Protein 3WGX (pdb70)

Structure (mmCIF, N/CA/C/O backbone):
data_3WGX
#
_entry.id   3WGX
#
_cell.length_a   35.098
_cell.length_b   36.406
_cell.length_c   40.594
_cell.angle_alpha   81.17
_cell.angle_beta   87.47
_cell.angle_gamma   85.40
#
_symmetry.space_group_name_H-M   'P 1'
#
loop_
_entity.id
_entity.type
_entity.pdbx_description
1 polymer 'Thioredoxin domain-containing protein 5'
2 polymer Peroxiredoxin-4
3 non-polymer GLYCEROL
4 water water
#
loop_
_atom_site.group_PDB
_atom_site.id
_atom_site.type_symbol
_atom_site.label_atom_id
_atom_site.label_alt_id
_atom_site.label_comp_id
_atom_site.label_asym_id
_atom_site.label_entity_id
_atom_site.label_seq_id
_atom_site.pdbx_PDB_ins_code
_atom_site.Cartn_x
_atom_site.Cartn_y
_atom_site.Cartn_z
_atom_site.occupancy
_atom_site.B_iso_or_equiv
_atom_site.auth_seq_id
_atom_site.auth_comp_id
_atom_site.auth_asym_id
_atom_site.auth_atom_id
_atom_site.pdbx_PDB_model_num
ATOM 1 N N A SER A 1 2 ? 31.080 20.122 9.477 0.51 17.29 187 SER A N 1
ATOM 2 N N B SER A 1 2 ? 30.344 19.192 9.222 0.49 16.00 187 SER A N 1
ATOM 3 C CA A SER A 1 2 ? 31.822 19.606 8.327 0.51 13.34 187 SER A CA 1
ATOM 4 C CA B SER A 1 2 ? 31.413 19.056 8.242 0.49 12.86 187 SER A CA 1
ATOM 5 C C A SER A 1 2 ? 32.631 18.339 8.664 0.51 10.58 187 SER A C 1
ATOM 6 C C B SER A 1 2 ? 32.389 17.979 8.662 0.49 9.68 187 SER A C 1
ATOM 7 O O A SER A 1 2 ? 32.896 18.051 9.835 0.51 13.74 187 SER A O 1
ATOM 8 O O B SER A 1 2 ? 32.555 17.686 9.846 0.49 13.33 187 SER A O 1
ATOM 13 N N A HIS A 1 3 ? 33.080 17.628 7.616 0.51 6.20 188 HIS A N 1
ATOM 14 N N B HIS A 1 3 ? 33.016 17.370 7.670 0.49 8.74 188 HIS A N 1
ATOM 15 C CA A HIS A 1 3 ? 34.028 16.514 7.736 0.51 6.48 188 HIS A CA 1
ATOM 16 C CA B HIS A 1 3 ? 34.120 16.469 7.884 0.49 8.11 188 HIS A CA 1
ATOM 17 C C A HIS A 1 3 ? 35.346 16.985 7.099 0.51 5.47 188 HIS A C 1
ATOM 18 C C B HIS A 1 3 ? 35.309 17.037 7.145 0.49 6.43 188 HIS A C 1
ATOM 19 O O A HIS A 1 3 ? 35.450 17.063 5.850 0.51 4.90 188 HIS A O 1
ATOM 20 O O B HIS A 1 3 ? 35.299 17.197 5.911 0.49 6.43 188 HIS A O 1
ATOM 33 N N . MET A 1 4 ? 36.328 17.363 7.924 1.00 5.73 189 MET A N 1
ATOM 34 C CA . MET A 1 4 ? 37.578 17.907 7.421 1.00 5.41 189 MET A CA 1
ATOM 35 C C . MET A 1 4 ? 37.323 19.024 6.415 1.00 4.85 189 MET A C 1
ATOM 36 O O . MET A 1 4 ? 37.942 19.111 5.353 1.00 5.68 189 MET A O 1
ATOM 41 N N . GLY A 1 5 ? 36.417 19.916 6.801 1.00 4.95 190 GLY A N 1
ATOM 42 C CA . GLY A 1 5 ? 36.125 21.097 5.988 1.00 5.00 190 GLY A CA 1
ATOM 43 C C . GLY A 1 5 ? 34.994 20.926 4.980 1.00 4.63 190 GLY A C 1
ATOM 44 O O . GLY A 1 5 ? 34.548 21.933 4.428 1.00 6.13 190 GLY A O 1
ATOM 45 N N . LEU A 1 6 ? 34.549 19.711 4.718 1.00 4.55 191 LEU A N 1
ATOM 46 C CA . LEU A 1 6 ? 33.558 19.474 3.659 1.00 4.52 191 LEU A CA 1
ATOM 47 C C . LEU A 1 6 ? 32.190 19.335 4.298 1.00 4.56 191 LEU A C 1
ATOM 48 O O . LEU A 1 6 ? 31.949 18.378 5.052 1.00 5.46 191 LEU A O 1
ATOM 53 N N . TYR A 1 7 ? 31.287 20.244 3.975 1.00 4.73 192 TYR A N 1
ATOM 54 C CA . TYR A 1 7 ? 29.938 20.255 4.508 1.00 5.26 192 TYR A CA 1
ATOM 55 C C . TYR A 1 7 ? 29.020 19.430 3.610 1.00 5.38 192 TYR A C 1
ATOM 56 O O . TYR A 1 7 ? 28.915 19.674 2.420 1.00 5.99 192 TYR A O 1
ATOM 65 N N . GLU A 1 8 ? 28.289 18.494 4.197 1.00 7.90 193 GLU A N 1
ATOM 66 C CA . GLU A 1 8 ? 27.252 17.734 3.505 1.00 8.96 193 GLU A CA 1
ATOM 67 C C . GLU A 1 8 ? 25.954 18.519 3.622 1.00 6.56 193 GLU A C 1
ATOM 68 O O . GLU A 1 8 ? 25.450 18.736 4.748 1.00 8.60 193 GLU A O 1
ATOM 74 N N . LEU A 1 9 ? 25.405 18.933 2.509 1.00 5.93 194 LEU A N 1
ATOM 75 C CA . LEU A 1 9 ? 24.210 19.774 2.505 1.00 6.28 194 LEU A CA 1
ATOM 76 C C . LEU A 1 9 ? 23.020 18.990 1.993 1.00 6.64 194 LEU A C 1
ATOM 77 O O . LEU A 1 9 ? 23.139 18.110 1.133 1.00 7.80 194 LEU A O 1
ATOM 82 N N . SER A 1 10 ? 21.872 19.351 2.516 1.00 7.21 195 SER A N 1
ATOM 83 C CA . SER A 1 10 ? 20.638 18.657 2.267 1.00 7.44 195 SER A CA 1
ATOM 84 C C . SER A 1 10 ? 19.529 19.655 1.993 1.00 7.60 195 SER A C 1
ATOM 85 O O . SER A 1 10 ? 19.687 20.853 2.199 1.00 8.20 195 SER A O 1
ATOM 88 N N . ALA A 1 11 ? 18.390 19.132 1.519 1.00 9.87 196 ALA A N 1
ATOM 89 C CA . ALA A 1 11 ? 17.229 19.978 1.428 1.00 11.24 196 ALA A CA 1
ATOM 90 C C . ALA A 1 11 ? 16.873 20.638 2.772 1.00 11.85 196 ALA A C 1
ATOM 91 O O . ALA A 1 11 ? 16.340 21.712 2.765 1.00 14.76 196 ALA A O 1
ATOM 93 N N . SER A 1 12 ? 17.168 19.967 3.880 1.00 11.76 197 SER A N 1
ATOM 94 C CA . SER A 1 12 ? 16.843 20.472 5.214 1.00 12.85 197 SER A CA 1
ATOM 95 C C . SER A 1 12 ? 17.760 21.553 5.726 1.00 12.29 197 SER A C 1
ATOM 96 O O . SER A 1 12 ? 17.370 22.186 6.664 1.00 14.69 197 SER A O 1
ATOM 99 N N . ASN A 1 13 ? 19.002 21.692 5.260 1.00 9.27 198 ASN A N 1
ATOM 100 C CA . ASN A 1 13 ? 19.910 22.666 5.824 1.00 8.96 198 ASN A CA 1
ATOM 101 C C . ASN A 1 13 ? 20.504 23.642 4.802 1.00 8.23 198 ASN A C 1
ATOM 102 O O . ASN A 1 13 ? 21.267 24.527 5.182 1.00 8.14 198 ASN A O 1
ATOM 107 N N . PHE A 1 14 ? 20.135 23.514 3.522 1.00 8.37 199 PHE A N 1
ATOM 108 C CA . PHE A 1 14 ? 20.853 24.293 2.495 1.00 7.71 199 PHE A CA 1
ATOM 109 C C . PHE A 1 14 ? 20.678 25.819 2.685 1.00 7.39 199 PHE A C 1
ATOM 110 O O . PHE A 1 14 ? 21.625 26.600 2.614 1.00 7.77 199 PHE A O 1
ATOM 118 N N . GLU A 1 15 ? 19.408 26.231 2.851 1.00 9.26 200 GLU A N 1
ATOM 119 C CA . GLU A 1 15 ? 19.069 27.642 2.903 1.00 10.10 200 GLU A CA 1
ATOM 120 C C . GLU A 1 15 ? 19.810 28.316 4.103 1.00 8.04 200 GLU A C 1
ATOM 121 O O . GLU A 1 15 ? 20.431 29.373 3.953 1.00 9.48 200 GLU A O 1
ATOM 127 N N . LEU A 1 16 ? 19.771 27.659 5.248 1.00 7.93 201 LEU A N 1
ATOM 128 C CA . LEU A 1 16 ? 20.463 28.167 6.419 1.00 7.88 201 LEU A CA 1
ATOM 129 C C . LEU A 1 16 ? 21.958 28.296 6.147 1.00 6.95 201 LEU A C 1
ATOM 130 O O . LEU A 1 16 ? 22.612 29.264 6.485 1.00 8.67 201 LEU A O 1
ATOM 135 N N . HIS A 1 17 ? 22.528 27.252 5.510 1.00 7.05 202 HIS A N 1
ATOM 136 C CA . HIS A 1 17 ? 23.956 27.208 5.289 1.00 6.90 202 HIS A CA 1
ATOM 137 C C . HIS A 1 17 ? 24.462 28.324 4.396 1.00 7.40 202 HIS A C 1
ATOM 138 O O . HIS A 1 17 ? 25.466 28.961 4.685 1.00 7.68 202 HIS A O 1
ATOM 145 N N . VAL A 1 18 ? 23.747 28.559 3.263 1.00 7.52 203 VAL A N 1
ATOM 146 C CA . VAL A 1 18 ? 24.263 29.499 2.277 1.00 8.09 203 VAL A CA 1
ATOM 147 C C . VAL A 1 18 ? 23.843 30.961 2.509 1.00 8.47 203 VAL A C 1
ATOM 148 O O . VAL A 1 18 ? 24.298 31.837 1.788 1.00 9.14 203 VAL A O 1
ATOM 152 N N . ALA A 1 19 ? 23.037 31.202 3.534 1.00 9.45 204 ALA A N 1
ATOM 153 C CA . ALA A 1 19 ? 22.446 32.535 3.735 1.00 10.01 204 ALA A CA 1
ATOM 154 C C . ALA A 1 19 ? 23.488 33.648 3.917 1.00 10.46 204 ALA A C 1
ATOM 155 O O . ALA A 1 19 ? 23.254 34.800 3.546 1.00 12.41 204 ALA A O 1
ATOM 157 N N . GLN A 1 20 ? 24.603 33.337 4.572 1.00 12.13 205 GLN A N 1
ATOM 158 C CA . GLN A 1 20 ? 25.634 34.328 4.841 1.00 14.45 205 GLN A CA 1
ATOM 159 C C . GLN A 1 20 ? 26.974 33.781 4.412 1.00 12.18 205 GLN A C 1
ATOM 160 O O . GLN A 1 20 ? 27.237 32.575 4.551 1.00 13.27 205 GLN A O 1
ATOM 162 N N . GLY A 1 21 ? 27.814 34.651 3.861 1.00 12.15 206 GLY A N 1
ATOM 163 C CA . GLY A 1 21 ? 29.165 34.314 3.500 1.00 11.38 206 GLY A CA 1
ATOM 164 C C . GLY A 1 21 ? 29.263 33.743 2.105 1.00 9.51 206 GLY A C 1
ATOM 165 O O . GLY A 1 21 ? 28.316 33.849 1.317 1.00 10.80 206 GLY A O 1
ATOM 166 N N . ASP A 1 22 ? 30.425 33.210 1.792 1.00 8.51 207 ASP A N 1
ATOM 167 C CA . ASP A 1 22 ? 30.727 32.676 0.507 1.00 8.05 207 ASP A CA 1
ATOM 168 C C . ASP A 1 22 ? 30.823 31.161 0.589 1.00 6.82 207 ASP A C 1
ATOM 169 O O . ASP A 1 22 ? 31.306 30.605 1.577 1.00 7.19 207 ASP A O 1
ATOM 174 N N . HIS A 1 23 ? 30.395 30.507 -0.485 1.00 6.77 208 HIS A N 1
ATOM 175 C CA . HIS A 1 23 ? 30.218 29.066 -0.535 1.00 6.05 208 HIS A CA 1
ATOM 176 C C . HIS A 1 23 ? 30.546 28.563 -1.904 1.00 5.94 208 HIS A C 1
ATOM 177 O O . HIS A 1 23 ? 30.143 29.136 -2.908 1.00 6.62 208 HIS A O 1
ATOM 184 N N . PHE A 1 24 ? 31.260 27.428 -1.950 1.00 5.44 209 PHE A N 1
ATOM 185 C CA . PHE A 1 24 ? 31.563 26.757 -3.195 1.00 5.08 209 PHE A CA 1
ATOM 186 C C . PHE A 1 24 ? 31.054 25.332 -3.027 1.00 4.39 209 PHE A C 1
ATOM 187 O O . PHE A 1 24 ? 31.520 24.638 -2.115 1.00 4.77 209 PHE A O 1
ATOM 195 N N . ILE A 1 25 ? 30.061 24.920 -3.829 1.00 4.20 210 ILE A N 1
ATOM 196 C CA . ILE A 1 25 ? 29.289 23.727 -3.587 1.00 3.79 210 ILE A CA 1
ATOM 197 C C . ILE A 1 25 ? 29.281 22.825 -4.803 1.00 3.91 210 ILE A C 1
ATOM 198 O O . ILE A 1 25 ? 28.976 23.264 -5.920 1.00 4.40 210 ILE A O 1
ATOM 203 N N . LYS A 1 26 ? 29.611 21.557 -4.579 1.00 3.76 211 LYS A N 1
ATOM 204 C CA . LYS A 1 26 ? 29.602 20.508 -5.594 1.00 3.88 211 LYS A CA 1
ATOM 205 C C . LYS A 1 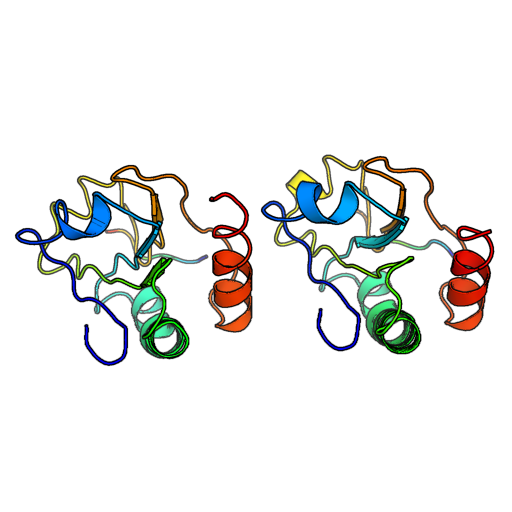26 ? 28.272 19.768 -5.580 1.00 3.73 211 LYS A C 1
ATOM 206 O O . LYS A 1 26 ? 27.975 19.051 -4.607 1.00 4.51 211 LYS A O 1
ATOM 212 N N . PHE A 1 27 ? 27.495 19.909 -6.643 1.00 3.68 212 PHE A N 1
ATOM 213 C CA . PHE A 1 27 ? 26.268 19.182 -6.842 1.00 3.91 212 PHE A CA 1
ATOM 214 C C . PHE A 1 27 ? 26.623 17.954 -7.687 1.00 4.55 212 PHE A C 1
ATOM 215 O O . PHE A 1 27 ? 27.146 18.081 -8.803 1.00 5.27 212 PHE A O 1
ATOM 223 N N . PHE A 1 28 ? 26.398 16.762 -7.129 1.00 5.11 213 PHE A N 1
ATOM 224 C CA . PHE A 1 28 ? 26.969 15.549 -7.695 1.00 5.82 213 PHE A CA 1
ATOM 225 C C . PHE A 1 28 ? 26.000 14.396 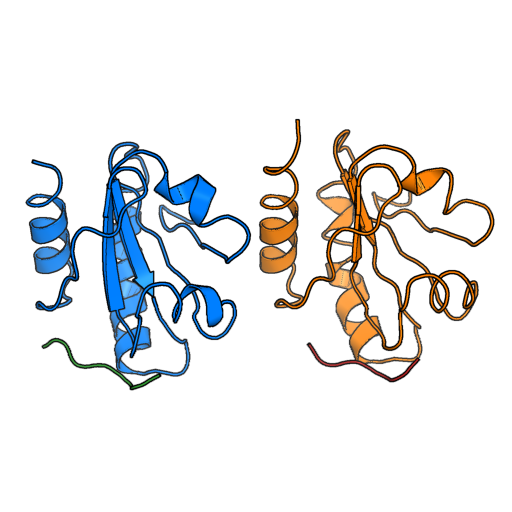-7.629 1.00 4.96 213 PHE A C 1
ATOM 226 O O . PHE A 1 28 ? 24.956 14.459 -6.981 1.00 5.32 213 PHE A O 1
ATOM 234 N N . ALA A 1 29 ? 26.366 13.292 -8.296 1.00 6.22 214 ALA A N 1
ATOM 235 C CA . ALA A 1 29 ? 25.711 12.023 -8.135 1.00 6.79 214 ALA A CA 1
ATOM 236 C C . ALA A 1 29 ? 26.818 10.994 -8.029 1.00 8.39 214 ALA A C 1
ATOM 237 O O . ALA A 1 29 ? 27.757 11.013 -8.812 1.00 9.65 214 ALA A O 1
ATOM 239 N N . PRO A 1 30 ? 26.705 10.028 -7.087 1.00 9.94 215 PRO A N 1
ATOM 240 C CA . PRO A 1 30 ? 27.797 9.042 -6.926 1.00 13.61 215 PRO A CA 1
ATOM 241 C C . PRO A 1 30 ? 28.008 8.134 -8.135 1.00 12.86 215 PRO A C 1
ATOM 242 O O . PRO A 1 30 ? 29.101 7.603 -8.346 1.00 16.74 215 PRO A O 1
ATOM 246 N N . TRP A 1 31 ? 26.973 7.962 -8.949 1.00 10.89 216 TRP A N 1
ATOM 247 C CA . TRP A 1 31 ? 27.043 7.069 -10.089 1.00 11.45 216 TRP A CA 1
ATOM 248 C C . TRP A 1 31 ? 27.745 7.654 -11.299 1.00 10.67 216 TRP A C 1
ATOM 249 O O . TRP A 1 31 ? 28.021 6.952 -12.274 1.00 12.92 216 TRP A O 1
ATOM 260 N N . CYS A 1 32 ? 28.033 8.951 -11.254 1.00 8.95 217 CYS A N 1
ATOM 261 C CA . CYS A 1 32 ? 28.581 9.660 -12.404 1.00 8.93 217 CYS A CA 1
ATOM 262 C C . CYS A 1 32 ? 30.093 9.711 -12.342 1.00 8.66 217 CYS A C 1
ATOM 263 O O . CYS A 1 32 ? 30.655 10.286 -11.423 1.00 8.70 217 CYS A O 1
ATOM 266 N N . GLY A 1 33 ? 30.763 9.142 -13.353 1.00 8.08 218 GLY A N 1
ATOM 267 C CA . GLY A 1 33 ? 32.207 9.101 -13.348 1.00 8.22 218 GLY A CA 1
ATOM 268 C C . GLY A 1 33 ? 32.872 10.466 -13.283 1.00 7.62 218 GLY A C 1
ATOM 269 O O . GLY A 1 33 ? 33.843 10.658 -12.548 1.00 8.97 218 GLY A O 1
ATOM 270 N N . HIS A 1 34 ? 32.337 11.448 -14.029 1.00 7.67 219 HIS A N 1
ATOM 271 C CA . HIS A 1 34 ? 32.900 12.795 -13.974 1.00 7.81 219 HIS A CA 1
ATOM 272 C C . HIS A 1 34 ? 32.867 13.335 -12.540 1.00 8.35 219 HIS A C 1
ATOM 273 O O . HIS A 1 34 ? 33.773 14.029 -12.089 1.00 9.70 219 HIS A O 1
ATOM 280 N N . ALA A 1 35 ? 31.777 13.041 -11.844 1.00 7.80 220 ALA A N 1
ATOM 281 C CA . ALA A 1 35 ? 31.644 13.518 -10.458 1.00 9.05 220 ALA A CA 1
ATOM 282 C C . ALA A 1 35 ? 32.553 12.748 -9.511 1.00 8.99 220 ALA A C 1
ATOM 283 O O . ALA A 1 35 ? 33.255 13.325 -8.688 1.00 10.53 220 ALA A O 1
ATOM 285 N N . LYS A 1 36 ? 32.575 11.428 -9.643 1.00 9.50 221 LYS A N 1
ATOM 286 C CA . LYS A 1 36 ? 33.402 10.606 -8.767 1.00 10.95 221 LYS A CA 1
ATOM 287 C C . LYS A 1 36 ? 34.886 10.952 -8.922 1.00 8.73 221 LYS A C 1
ATOM 288 O O . LYS A 1 36 ? 35.629 10.967 -7.939 1.00 9.65 221 LYS A O 1
ATOM 294 N N . ALA A 1 37 ? 35.312 11.206 -10.163 1.00 7.27 222 ALA A N 1
ATOM 295 C CA . ALA A 1 37 ? 36.721 11.551 -10.377 1.00 7.36 222 ALA A CA 1
ATOM 296 C C . ALA A 1 37 ? 37.143 12.812 -9.662 1.00 6.79 222 ALA A C 1
ATOM 297 O O . ALA A 1 37 ? 38.294 12.962 -9.294 1.00 8.47 222 ALA A O 1
ATOM 299 N N . LEU A 1 38 ? 36.206 13.741 -9.474 1.00 6.20 223 LEU A N 1
ATOM 300 C CA . LEU A 1 38 ? 36.482 14.998 -8.784 1.00 5.71 223 LEU A CA 1
ATOM 301 C C . LEU A 1 38 ? 36.536 14.831 -7.253 1.00 5.57 223 LEU A C 1
ATOM 302 O O . LEU A 1 38 ? 37.101 15.669 -6.578 1.00 6.25 223 LEU A O 1
ATOM 307 N N . ALA A 1 39 ? 35.909 13.782 -6.731 1.00 6.37 224 ALA A N 1
ATOM 308 C CA . ALA A 1 39 ? 35.703 13.725 -5.272 1.00 6.84 224 ALA A CA 1
ATOM 309 C C . ALA A 1 39 ? 36.995 13.879 -4.450 1.00 6.36 224 ALA A C 1
ATOM 310 O O . ALA A 1 39 ? 36.979 14.660 -3.488 1.00 6.56 224 ALA A O 1
ATOM 312 N N . PRO A 1 40 ? 38.092 13.188 -4.774 1.00 6.86 225 PRO A N 1
ATOM 313 C CA . PRO A 1 40 ? 39.286 13.357 -3.946 1.00 7.94 225 PRO A CA 1
ATOM 314 C C . PRO A 1 40 ? 39.845 14.782 -3.969 1.00 7.06 225 PRO A C 1
ATOM 315 O O . PRO A 1 40 ? 40.271 15.307 -2.940 1.00 7.18 225 PRO A O 1
ATOM 319 N N . THR A 1 41 ? 39.806 15.422 -5.142 1.00 6.56 226 THR A N 1
ATOM 320 C CA . THR A 1 41 ? 40.277 16.783 -5.254 1.00 6.70 226 THR A CA 1
ATOM 321 C C . THR A 1 41 ? 39.393 17.736 -4.461 1.00 6.05 226 THR A C 1
ATOM 322 O O . THR A 1 41 ? 39.877 18.649 -3.819 1.00 6.01 226 THR A O 1
ATOM 326 N N . TRP A 1 42 ? 38.074 17.521 -4.538 1.00 5.34 227 TRP A N 1
ATOM 327 C CA . TRP A 1 42 ? 37.153 18.371 -3.786 1.00 4.73 227 TRP A CA 1
ATOM 328 C C . TRP A 1 42 ? 37.397 18.232 -2.275 1.00 4.82 227 TRP A C 1
ATOM 329 O O . TRP A 1 42 ? 37.348 19.203 -1.545 1.00 4.92 227 TRP A O 1
ATOM 340 N N . GLU A 1 43 ? 37.694 17.011 -1.820 1.00 5.26 228 GLU A N 1
ATOM 341 C CA . GLU A 1 43 ? 38.086 16.807 -0.438 1.00 5.51 228 GLU A CA 1
ATOM 342 C C . GLU A 1 43 ? 39.356 17.564 -0.094 1.00 5.29 228 GLU A C 1
ATOM 343 O O . GLU A 1 43 ? 39.446 18.137 1.010 1.00 5.81 228 GLU A O 1
ATOM 349 N N . GLN A 1 44 ? 40.346 17.573 -0.976 1.00 5.64 229 GLN A N 1
ATOM 350 C CA . GLN A 1 44 ? 41.566 18.338 -0.732 1.00 5.94 229 GLN A CA 1
ATOM 351 C C . GLN A 1 44 ? 41.286 19.838 -0.644 1.00 5.91 229 GLN A C 1
ATOM 352 O O . GLN A 1 44 ? 41.900 20.550 0.138 1.00 6.38 229 GLN A O 1
ATOM 358 N N . LEU A 1 45 ? 40.387 20.318 -1.512 1.00 5.61 230 LEU A N 1
ATOM 359 C CA . LEU A 1 45 ? 40.020 21.720 -1.504 1.00 5.42 230 LEU A CA 1
ATOM 360 C C . LEU A 1 45 ? 39.412 22.098 -0.146 1.00 5.07 230 LEU A C 1
ATOM 361 O O . LEU A 1 45 ? 39.799 23.083 0.498 1.00 6.13 230 LEU A O 1
ATOM 366 N N . ALA A 1 46 ? 38.454 21.295 0.294 1.00 5.05 231 ALA A N 1
ATOM 367 C CA . ALA A 1 46 ? 37.822 21.515 1.608 1.00 4.69 231 ALA A CA 1
ATOM 368 C C . ALA A 1 46 ? 38.842 21.426 2.743 1.00 5.09 231 ALA A C 1
ATOM 369 O O . ALA A 1 46 ? 38.784 22.205 3.687 1.00 5.17 231 ALA A O 1
ATOM 371 N N . LEU A 1 47 ? 39.746 20.440 2.666 1.00 4.93 232 LEU A N 1
ATOM 372 C CA . LEU A 1 47 ? 40.750 20.272 3.718 1.00 5.55 232 LEU A CA 1
ATOM 373 C C . LEU A 1 47 ? 41.579 21.511 3.898 1.00 6.12 232 LEU A C 1
ATOM 374 O O . LEU A 1 47 ? 41.824 21.955 5.037 1.00 6.89 232 LEU A O 1
ATOM 379 N N . GLY A 1 48 ? 42.030 22.098 2.777 1.00 6.85 233 GLY A N 1
ATOM 380 C CA . GLY A 1 48 ? 42.860 23.285 2.844 1.00 8.44 233 GLY A CA 1
ATOM 381 C C . GLY A 1 48 ? 42.146 24.515 3.384 1.00 8.81 233 GLY A C 1
ATOM 382 O O . GLY A 1 48 ? 42.788 25.482 3.813 1.00 12.61 233 GLY A O 1
ATOM 383 N N . LEU A 1 49 ? 40.812 24.483 3.340 1.00 7.07 234 LEU A N 1
ATOM 384 C CA . LEU A 1 49 ? 39.996 25.586 3.789 1.00 6.93 234 LEU A CA 1
ATOM 385 C C . LEU A 1 49 ? 39.228 25.257 5.064 1.00 6.72 234 LEU A C 1
ATOM 386 O O . LEU A 1 49 ? 38.332 25.998 5.470 1.00 7.54 234 LEU A O 1
ATOM 391 N N . GLU A 1 50 ? 39.596 24.144 5.749 1.00 6.09 235 GLU A N 1
ATOM 392 C CA . GLU A 1 50 ? 38.727 23.641 6.789 1.00 6.32 235 GLU A CA 1
ATOM 393 C C . GLU A 1 50 ? 38.625 24.499 8.019 1.00 6.37 235 GLU A C 1
ATOM 394 O O . GLU A 1 50 ? 37.724 24.297 8.849 1.00 9.43 235 GLU A O 1
ATOM 400 N N . HIS A 1 51 ? 39.555 25.431 8.187 1.00 6.15 236 HIS A N 1
ATOM 401 C CA . HIS A 1 51 ? 39.563 26.304 9.359 1.00 7.23 236 HIS A CA 1
ATOM 402 C C . HIS A 1 51 ? 39.064 27.703 9.026 1.00 7.77 236 HIS A C 1
ATOM 403 O O . HIS A 1 51 ? 38.986 28.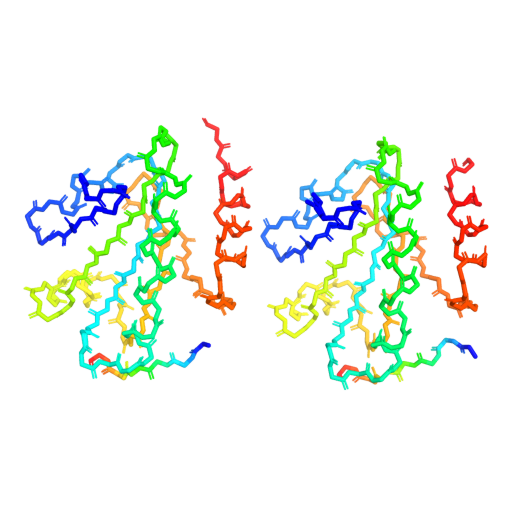552 9.917 1.00 9.66 236 HIS A O 1
ATOM 410 N N . SER A 1 52 ? 38.690 27.938 7.775 1.00 8.31 237 SER A N 1
ATOM 411 C CA . SER A 1 52 ? 38.258 29.257 7.311 1.00 9.25 237 SER A CA 1
ATOM 412 C C . SER A 1 52 ? 36.753 29.462 7.515 1.00 10.04 237 SER A C 1
ATOM 413 O O . SER A 1 52 ? 35.950 28.573 7.263 1.00 12.91 237 SER A O 1
ATOM 416 N N . GLU A 1 53 ? 36.392 30.661 7.969 1.00 9.38 238 GLU A N 1
ATOM 417 C CA A GLU A 1 53 ? 34.991 31.075 8.108 0.59 10.66 238 GLU A CA 1
ATOM 418 C CA B GLU A 1 53 ? 34.965 30.992 8.042 0.41 10.90 238 GLU A CA 1
ATOM 419 C C . GLU A 1 53 ? 34.459 31.738 6.815 1.00 10.99 238 GLU A C 1
ATOM 420 O O . GLU A 1 53 ? 33.257 31.634 6.432 1.00 13.43 238 GLU A O 1
ATOM 431 N N . THR A 1 54 ? 35.341 32.461 6.152 1.00 8.75 239 THR A N 1
ATOM 432 C CA . THR A 1 54 ? 34.864 33.305 5.064 1.00 9.05 239 THR A CA 1
ATOM 433 C C . THR A 1 54 ? 34.480 32.560 3.784 1.00 8.89 239 THR A C 1
ATOM 434 O O . THR A 1 54 ? 33.822 33.136 2.954 1.00 10.29 239 THR A O 1
ATOM 438 N N . VAL A 1 55 ? 34.891 31.318 3.644 1.00 9.20 240 VAL A N 1
ATOM 439 C CA . VAL A 1 55 ? 34.511 30.460 2.505 1.00 9.70 240 VAL A CA 1
ATOM 440 C C . VAL A 1 55 ? 34.247 29.087 3.116 1.00 9.96 240 VAL A C 1
ATOM 441 O O . VAL A 1 55 ? 34.964 28.640 4.003 1.00 10.96 240 VAL A O 1
ATOM 445 N N . LYS A 1 56 ? 33.175 28.441 2.677 1.00 7.63 241 LYS A N 1
ATOM 446 C CA A LYS A 1 56 ? 32.900 27.067 3.055 0.58 7.10 241 LYS A CA 1
ATOM 447 C CA B LYS A 1 56 ? 32.802 27.079 3.067 0.42 6.48 241 LYS A CA 1
ATOM 448 C C . LYS A 1 56 ? 32.632 26.224 1.831 1.00 5.85 241 LYS A C 1
ATOM 449 O O . LYS A 1 56 ? 31.954 26.648 0.894 1.00 5.80 241 LYS A O 1
ATOM 460 N N . ILE A 1 57 ? 33.234 25.044 1.855 1.00 6.19 242 ILE A N 1
ATOM 461 C CA . ILE A 1 57 ? 33.154 24.094 0.777 1.00 5.46 242 ILE A CA 1
ATOM 462 C C . ILE A 1 57 ? 32.104 23.031 1.100 1.00 4.71 242 ILE A C 1
ATOM 463 O O . ILE A 1 57 ? 32.162 22.396 2.171 1.00 5.28 242 ILE A O 1
ATOM 468 N N . GLY A 1 58 ? 31.101 22.888 0.218 1.00 4.60 243 GLY A N 1
ATOM 469 C CA . GLY A 1 58 ? 30.000 22.006 0.442 1.00 4.58 243 GLY A CA 1
ATOM 470 C C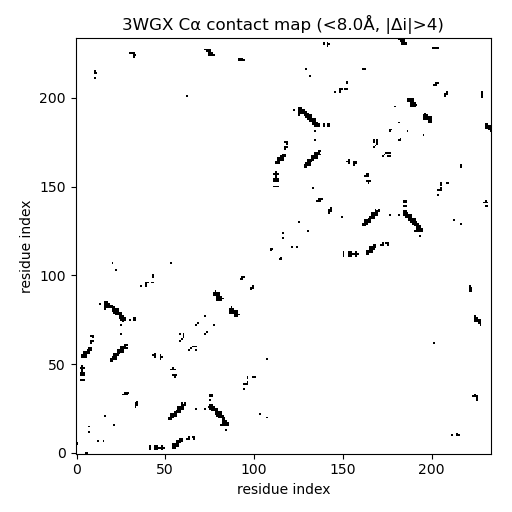 . GLY A 1 58 ? 29.791 21.019 -0.677 1.00 4.02 243 GLY A C 1
ATOM 471 O O . GLY A 1 58 ? 30.408 21.114 -1.751 1.00 3.94 243 GLY A O 1
ATOM 472 N N . LYS A 1 59 ? 28.863 20.103 -0.458 1.00 3.98 244 LYS A N 1
ATOM 473 C CA A LYS A 1 59 ? 28.405 19.205 -1.514 0.50 5.02 244 LYS A CA 1
ATOM 474 C CA B LYS A 1 59 ? 28.443 19.141 -1.488 0.50 4.17 244 LYS A CA 1
ATOM 475 C C . LYS A 1 59 ? 26.967 18.817 -1.262 1.00 4.21 244 LYS A C 1
ATOM 476 O O . LYS A 1 59 ? 26.488 18.787 -0.123 1.00 4.98 244 LYS A O 1
ATOM 487 N N . VAL A 1 60 ? 26.278 18.548 -2.376 1.00 4.25 245 VAL A N 1
ATOM 488 C CA . VAL A 1 60 ? 24.885 18.108 -2.374 1.00 4.38 245 VAL A CA 1
ATOM 489 C C . VAL A 1 60 ? 24.792 16.865 -3.245 1.00 4.45 245 VAL A C 1
ATOM 490 O O . VAL A 1 60 ? 25.106 16.921 -4.462 1.00 4.50 245 VAL A O 1
ATOM 494 N N . ASP A 1 61 ? 24.336 15.753 -2.648 1.00 4.65 246 ASP A N 1
ATOM 495 C CA . ASP A 1 61 ? 24.099 14.512 -3.368 1.00 5.26 246 ASP A CA 1
ATOM 496 C C . ASP A 1 61 ? 22.712 14.623 -4.020 1.00 5.06 246 ASP A C 1
ATOM 497 O O . ASP A 1 61 ? 21.669 14.539 -3.352 1.00 5.40 246 ASP A O 1
ATOM 502 N N . CYS A 1 62 ? 22.741 14.814 -5.333 1.00 4.95 247 CYS A N 1
ATOM 503 C CA . CYS A 1 62 ? 21.505 14.986 -6.119 1.00 5.13 247 CYS A CA 1
ATOM 504 C C . CYS A 1 62 ? 20.714 13.695 -6.301 1.00 5.70 247 CYS A C 1
ATOM 505 O O . CYS A 1 62 ? 19.616 13.754 -6.877 1.00 6.96 247 CYS A O 1
ATOM 508 N N . THR A 1 63 ? 21.219 12.543 -5.819 1.00 5.98 248 THR A N 1
ATOM 509 C CA . THR A 1 63 ? 20.392 11.363 -5.725 1.00 7.21 248 THR A CA 1
ATOM 510 C C . THR A 1 63 ? 19.536 11.346 -4.454 1.00 7.70 248 THR A C 1
ATOM 511 O O . THR A 1 63 ? 18.578 10.599 -4.375 1.00 11.31 248 THR A O 1
ATOM 515 N N . GLN A 1 64 ? 19.912 12.156 -3.461 1.00 7.08 249 GLN A N 1
ATOM 516 C CA . GLN A 1 64 ? 19.188 12.270 -2.216 1.00 7.95 249 GLN A CA 1
ATOM 517 C C . GLN A 1 64 ? 18.335 13.506 -2.120 1.00 7.88 249 GLN A C 1
ATOM 518 O O . GLN A 1 64 ? 17.310 13.507 -1.429 1.00 9.65 249 GLN A O 1
ATOM 524 N N . HIS A 1 65 ? 18.754 14.572 -2.808 1.00 7.14 250 HIS A N 1
ATOM 525 C CA . HIS A 1 65 ? 18.115 15.878 -2.723 1.00 6.86 250 HIS A CA 1
ATOM 526 C C . HIS A 1 65 ? 17.861 16.418 -4.136 1.00 6.65 250 HIS A C 1
ATOM 527 O O . HIS A 1 65 ? 18.201 17.546 -4.424 1.00 7.21 250 HIS A O 1
ATOM 534 N N . TYR A 1 66 ? 17.278 15.597 -5.018 1.00 6.93 251 TYR A N 1
ATOM 535 C CA . TYR A 1 66 ? 17.186 16.003 -6.399 1.00 6.93 251 TYR A CA 1
ATOM 536 C C . TYR A 1 66 ? 16.393 17.301 -6.551 1.00 7.36 251 TYR A C 1
ATOM 537 O O . TYR A 1 66 ? 16.769 18.123 -7.373 1.00 7.66 251 TYR A O 1
ATOM 546 N N . GLU A 1 67 ? 15.313 17.511 -5.801 1.00 7.78 252 GLU A N 1
ATOM 547 C CA . GLU A 1 67 ? 14.543 18.746 -5.975 1.00 8.75 252 GLU A CA 1
ATOM 548 C C . GLU A 1 67 ? 15.357 19.979 -5.627 1.00 8.59 252 GLU A C 1
ATOM 549 O O . GLU A 1 67 ? 15.214 21.023 -6.263 1.00 9.67 252 GLU A O 1
ATOM 555 N N . LEU A 1 68 ? 16.262 19.855 -4.661 1.00 8.21 253 LEU A N 1
ATOM 556 C CA . LEU A 1 68 ? 17.163 20.961 -4.359 1.00 8.57 253 LEU A CA 1
ATOM 557 C C . LEU A 1 68 ? 18.098 21.247 -5.552 1.00 7.85 253 LEU A C 1
ATOM 558 O O . LEU A 1 68 ? 18.389 22.391 -5.873 1.00 8.69 253 LEU A O 1
ATOM 563 N N . CYS A 1 69 ? 18.593 20.175 -6.188 1.00 6.96 254 CYS A N 1
ATOM 564 C CA . CYS A 1 69 ? 19.419 20.327 -7.370 1.00 6.53 254 CYS A CA 1
ATOM 565 C C . CYS A 1 69 ? 18.651 20.975 -8.525 1.00 6.85 254 CYS A C 1
ATOM 566 O O . CYS A 1 69 ? 19.097 21.952 -9.105 1.00 7.04 254 CYS A O 1
ATOM 569 N N . SER A 1 70 ? 17.484 20.412 -8.833 1.00 7.85 255 SER A N 1
ATOM 570 C CA A SER A 1 70 ? 16.722 20.926 -9.957 0.40 8.86 255 SER A CA 1
ATOM 571 C CA B SER A 1 70 ? 16.663 20.918 -9.920 0.60 9.29 255 SER A CA 1
ATOM 572 C C . SER A 1 70 ? 16.281 22.368 -9.671 1.00 9.57 255 SER A C 1
ATOM 573 O O . SER A 1 70 ? 16.252 23.202 -10.601 1.00 11.07 255 SER A O 1
ATOM 578 N N . GLY A 1 71 ? 15.987 22.686 -8.414 1.00 10.12 256 GLY A N 1
ATOM 579 C CA . GLY A 1 71 ? 15.613 24.048 -8.014 1.00 12.98 256 GLY A CA 1
ATOM 580 C C . GLY A 1 71 ? 16.736 25.071 -8.179 1.00 12.54 256 GLY A C 1
ATOM 581 O O . GLY A 1 71 ? 16.477 26.274 -8.266 1.00 17.53 256 GLY A O 1
ATOM 582 N N . ASN A 1 72 ? 17.978 24.594 -8.240 1.00 9.10 257 ASN A N 1
ATOM 583 C CA . ASN A 1 72 ? 19.144 25.404 -8.520 1.00 9.07 257 ASN A CA 1
ATOM 584 C C . ASN A 1 72 ? 19.641 25.229 -9.960 1.00 8.61 257 ASN A C 1
ATOM 585 O O . ASN A 1 72 ? 20.759 25.629 -10.277 1.00 8.99 257 ASN A O 1
ATOM 590 N N . GLN A 1 73 ? 18.761 24.692 -10.807 1.00 8.36 258 GLN A N 1
ATOM 591 C CA A GLN A 1 73 ? 19.011 24.566 -12.234 0.20 9.14 258 GLN A CA 1
ATOM 592 C CA B GLN A 1 73 ? 19.023 24.583 -12.238 0.44 8.62 258 GLN A CA 1
ATOM 593 C CA C GLN A 1 73 ? 18.998 24.549 -12.238 0.36 8.36 258 GLN A CA 1
ATOM 594 C C . GLN A 1 73 ? 20.238 23.705 -12.518 1.00 7.86 258 GLN A C 1
ATOM 595 O O . GLN A 1 73 ? 20.935 23.898 -13.512 1.00 9.03 258 GLN A O 1
ATOM 611 N N . VAL A 1 74 ? 20.476 22.712 -11.653 1.00 6.56 259 VAL A N 1
ATOM 612 C CA . VAL A 1 74 ? 21.533 21.752 -11.908 1.00 6.24 259 VAL A CA 1
ATOM 613 C C . VAL A 1 74 ? 20.989 20.743 -12.910 1.00 6.29 259 VAL A C 1
ATOM 614 O O . VAL A 1 74 ? 19.983 20.073 -12.660 1.00 8.53 259 VAL A O 1
ATOM 618 N N . ARG A 1 75 ? 21.684 20.627 -14.056 1.00 6.45 260 ARG A N 1
ATOM 619 C CA . ARG A 1 75 ? 21.250 19.789 -15.185 1.00 7.18 260 ARG A CA 1
ATOM 620 C C . ARG A 1 75 ? 22.179 18.614 -15.467 1.00 6.66 260 ARG A C 1
ATOM 621 O O . ARG A 1 75 ? 21.892 17.816 -16.329 1.00 7.71 260 ARG A O 1
ATOM 629 N N . GLY A 1 76 ? 23.252 18.508 -14.689 1.00 6.82 261 GLY A N 1
ATOM 630 C CA . GLY A 1 76 ? 24.199 17.429 -14.876 1.00 6.82 261 GLY A CA 1
ATOM 631 C C . GLY A 1 76 ? 25.263 17.528 -13.804 1.00 5.62 261 GLY A C 1
ATOM 632 O O . GLY A 1 76 ? 25.292 18.474 -13.021 1.00 6.22 261 GLY A O 1
ATOM 633 N N . TYR A 1 77 ? 26.115 16.502 -13.750 1.00 5.57 262 TYR A N 1
ATOM 634 C CA . TYR A 1 77 ? 27.023 16.348 -12.613 1.00 5.64 262 TYR A CA 1
ATOM 635 C C . TYR A 1 77 ? 28.458 16.157 -13.096 1.00 5.76 262 TYR A C 1
ATOM 636 O O . TYR A 1 77 ? 28.715 15.452 -14.082 1.00 6.71 262 TYR A O 1
ATOM 645 N N . PRO A 1 78 ? 29.433 16.713 -12.375 1.00 5.54 263 PRO A N 1
ATOM 646 C CA . PRO A 1 78 ? 29.253 17.632 -11.249 1.00 5.22 263 PRO A CA 1
ATOM 647 C C . PRO A 1 78 ? 28.976 19.058 -11.757 1.00 5.26 263 PRO A C 1
ATOM 648 O O . PRO A 1 78 ? 29.515 19.464 -12.781 1.00 6.68 263 PRO A O 1
ATOM 652 N N . THR A 1 79 ? 28.144 19.784 -10.993 1.00 4.90 264 THR A N 1
ATOM 653 C CA . THR A 1 79 ? 27.949 21.205 -11.198 1.00 4.52 264 THR A CA 1
ATOM 654 C C . THR A 1 79 ? 28.497 21.914 -9.970 1.00 3.97 264 THR A C 1
ATOM 655 O O . THR A 1 79 ? 28.145 21.585 -8.842 1.00 4.52 264 THR A O 1
ATOM 659 N N . LEU A 1 80 ? 29.387 22.869 -10.198 1.00 4.62 265 LEU A N 1
ATOM 660 C CA . LEU A 1 80 ? 30.161 23.532 -9.136 1.00 4.71 265 LEU A CA 1
ATOM 661 C C . LEU A 1 80 ? 29.706 24.975 -9.078 1.00 4.55 265 LEU A C 1
ATOM 662 O O . LEU A 1 80 ? 29.951 25.743 -10.012 1.00 5.80 265 LEU A O 1
ATOM 667 N N . LEU A 1 81 ? 28.995 25.331 -8.008 1.00 4.66 266 LEU A N 1
ATOM 668 C CA . LEU A 1 81 ? 28.349 26.642 -7.904 1.00 4.96 266 LEU A CA 1
ATOM 669 C C . LEU A 1 81 ? 28.908 27.457 -6.761 1.00 5.16 266 LEU A C 1
ATOM 670 O O . LEU A 1 81 ? 29.195 26.935 -5.689 1.00 5.29 266 LEU A O 1
ATOM 675 N N . TRP A 1 82 ? 29.015 28.766 -7.007 1.00 5.48 267 TRP A N 1
ATOM 676 C CA . TRP A 1 82 ? 29.355 29.735 -5.988 1.00 5.77 267 TRP A CA 1
ATOM 677 C C . TRP A 1 82 ? 28.092 30.387 -5.497 1.00 5.68 267 TRP A C 1
ATOM 678 O O . TRP A 1 82 ? 27.274 30.866 -6.314 1.00 6.94 267 TRP A O 1
ATOM 689 N N . PHE A 1 83 ? 27.919 30.443 -4.176 1.00 6.14 268 PHE A N 1
ATOM 690 C CA . PHE A 1 83 ? 26.830 31.171 -3.527 1.00 7.34 268 PHE A CA 1
ATOM 691 C C . PHE A 1 83 ? 27.429 32.235 -2.656 1.00 7.62 268 PHE A C 1
ATOM 692 O O . PHE A 1 83 ? 28.451 32.018 -1.985 1.00 8.55 268 PHE A O 1
ATOM 700 N N . ARG A 1 84 ? 26.789 33.403 -2.638 1.00 8.64 269 ARG A N 1
ATOM 701 C CA . ARG A 1 84 ? 27.206 34.487 -1.768 1.00 9.54 269 ARG A CA 1
ATOM 702 C C . ARG A 1 84 ? 25.959 35.052 -1.118 1.00 10.11 269 ARG A C 1
ATOM 703 O O . ARG A 1 84 ? 25.060 35.498 -1.835 1.00 10.34 269 ARG A O 1
ATOM 711 N N . ASP A 1 85 ? 25.889 35.070 0.208 1.00 10.65 270 ASP A N 1
ATOM 712 C CA . ASP A 1 85 ? 24.807 35.698 0.951 1.00 11.75 270 ASP A CA 1
ATOM 713 C C . ASP A 1 85 ? 23.441 35.280 0.411 1.00 12.30 270 ASP A C 1
ATOM 714 O O . ASP A 1 85 ? 22.571 36.110 0.171 1.00 13.80 270 ASP A O 1
ATOM 719 N N . GLY A 1 86 ? 23.282 33.975 0.221 1.00 11.55 271 GLY A N 1
ATOM 720 C CA . GLY A 1 86 ? 21.995 33.414 -0.114 1.00 12.02 271 GLY A CA 1
ATOM 721 C C . GLY A 1 86 ? 21.717 33.243 -1.598 1.00 11.72 271 GLY A C 1
ATOM 722 O O . GLY A 1 86 ? 20.685 32.656 -1.920 1.00 14.43 271 GLY A O 1
ATOM 723 N N . LYS A 1 87 ? 22.591 33.737 -2.474 1.00 10.17 272 LYS A N 1
ATOM 724 C CA . LYS A 1 87 ? 22.305 33.794 -3.892 1.00 10.23 272 LYS A CA 1
ATOM 725 C C . LYS A 1 87 ? 23.364 33.038 -4.682 1.00 9.10 272 LYS A C 1
ATOM 726 O O . LYS A 1 87 ? 24.562 33.170 -4.425 1.00 9.27 272 LYS A O 1
ATOM 729 N N . LYS A 1 88 ? 22.897 32.265 -5.684 1.00 8.93 273 LYS A N 1
ATOM 730 C CA A LYS A 1 88 ? 23.815 31.686 -6.664 0.50 8.73 273 LYS A CA 1
ATOM 731 C CA B LYS A 1 88 ? 23.769 31.666 -6.666 0.50 8.06 273 LYS A CA 1
ATOM 732 C C . LYS A 1 88 ? 24.397 32.817 -7.490 1.00 8.06 273 LYS A C 1
ATOM 733 O O . LYS A 1 88 ? 23.647 33.600 -8.086 1.00 9.81 273 LYS A O 1
ATOM 744 N N . VAL A 1 89 ? 25.720 32.899 -7.536 1.00 7.94 274 VAL A N 1
ATOM 745 C CA . VAL A 1 89 ? 26.427 33.958 -8.249 1.00 8.17 274 VAL A CA 1
ATOM 746 C C . VAL A 1 89 ? 27.379 33.496 -9.320 1.00 7.97 274 VAL A C 1
ATOM 747 O O . VAL A 1 89 ? 27.832 34.339 -10.080 1.00 9.94 274 VAL A O 1
ATOM 751 N N . ASP A 1 90 ? 27.689 32.200 -9.440 1.00 6.83 275 ASP A N 1
ATOM 752 C CA . ASP A 1 90 ? 28.568 31.754 -10.487 1.00 6.86 275 ASP A CA 1
ATOM 753 C C . ASP A 1 90 ? 28.462 30.264 -10.636 1.00 7.06 275 ASP A C 1
ATOM 754 O O . ASP A 1 90 ? 28.130 29.553 -9.660 1.00 7.39 275 ASP A O 1
ATOM 759 N N . GLN A 1 91 ? 28.797 29.792 -11.820 1.00 7.46 276 GLN A N 1
ATOM 760 C CA . GLN A 1 91 ? 29.061 28.395 -12.067 1.00 7.54 276 GLN A CA 1
ATOM 761 C C . GLN A 1 91 ? 30.467 28.243 -12.612 1.00 7.30 276 GLN A C 1
ATOM 762 O O . GLN A 1 91 ? 30.806 28.887 -13.598 1.00 8.93 276 GLN A O 1
ATOM 768 N N . TYR A 1 92 ? 31.264 27.388 -11.992 1.00 7.12 277 TYR A N 1
ATOM 769 C CA A TYR A 1 92 ? 32.639 27.150 -12.380 0.60 8.14 277 TYR A CA 1
ATOM 770 C CA B TYR A 1 92 ? 32.641 27.163 -12.454 0.40 6.88 277 TYR A CA 1
ATOM 771 C C . TYR A 1 92 ? 32.744 26.003 -13.426 1.00 7.13 277 TYR A C 1
ATOM 772 O O . TYR A 1 92 ? 32.496 24.837 -13.074 1.00 7.73 277 TYR A O 1
ATOM 789 N N . LYS A 1 93 ? 33.107 26.345 -14.660 1.00 7.46 278 LYS A N 1
ATOM 790 C CA . LYS A 1 93 ? 33.123 25.411 -15.776 1.00 9.05 278 LYS A CA 1
ATOM 791 C C . LYS A 1 93 ? 34.551 25.066 -16.221 1.00 8.68 278 LYS A C 1
ATOM 792 O O . LYS A 1 93 ? 34.763 24.395 -17.236 1.00 11.15 278 LYS A O 1
ATOM 798 N N . GLY A 1 94 ? 35.546 25.524 -15.471 1.00 8.31 279 GLY A N 1
ATOM 799 C CA . GLY A 1 94 ? 36.924 25.330 -15.842 1.00 8.44 279 GLY A CA 1
ATOM 800 C C . GLY A 1 94 ? 37.514 23.998 -15.393 1.00 8.02 279 GLY A C 1
ATOM 801 O O . GLY A 1 94 ? 36.816 23.073 -14.975 1.00 8.40 279 GLY A O 1
ATOM 802 N N . LYS A 1 95 ? 38.832 23.917 -15.534 1.00 7.96 280 LYS A N 1
ATOM 803 C CA . LYS A 1 95 ? 39.590 22.734 -15.171 1.00 8.00 280 LYS A CA 1
ATOM 804 C C . LYS A 1 95 ? 39.439 22.423 -13.687 1.00 7.57 280 LYS A C 1
ATOM 805 O O . LYS A 1 95 ? 39.424 23.311 -12.842 1.00 8.47 280 LYS A O 1
ATOM 811 N N . ARG A 1 96 ? 39.341 21.138 -13.386 1.00 7.82 281 ARG A N 1
ATOM 812 C CA . ARG A 1 96 ? 38.989 20.659 -12.044 1.00 8.02 281 ARG A CA 1
ATOM 813 C C . ARG A 1 96 ? 40.178 20.136 -11.245 1.00 8.94 281 ARG A C 1
ATOM 814 O O . ARG A 1 96 ? 39.978 19.408 -10.253 1.00 10.20 281 ARG A O 1
ATOM 822 N N . ASP A 1 97 ? 41.400 20.554 -11.560 1.00 9.29 282 ASP A N 1
ATOM 823 C CA A ASP A 1 97 ? 42.538 20.239 -10.703 0.59 9.40 282 ASP A CA 1
ATOM 824 C CA B ASP A 1 97 ? 42.504 20.206 -10.687 0.41 9.60 282 ASP A CA 1
ATOM 825 C C . ASP A 1 97 ? 42.535 21.138 -9.454 1.00 9.04 282 ASP A C 1
ATOM 826 O O . ASP A 1 97 ? 41.925 22.199 -9.413 1.00 8.85 282 ASP A O 1
ATOM 835 N N . LEU A 1 98 ? 43.286 20.719 -8.445 1.00 9.06 283 LEU A N 1
ATOM 836 C CA . LEU A 1 98 ? 43.280 21.463 -7.187 1.00 8.06 283 LEU A CA 1
ATOM 837 C C . LEU A 1 98 ? 43.722 22.900 -7.330 1.00 8.40 283 LEU A C 1
ATOM 838 O O . LEU A 1 98 ? 43.120 23.785 -6.737 1.00 8.57 283 LEU A O 1
ATOM 843 N N . GLU A 1 99 ? 44.797 23.144 -8.072 1.00 8.90 284 GLU A N 1
ATOM 844 C CA . GLU A 1 99 ? 45.307 24.492 -8.204 1.00 9.66 284 GLU A CA 1
ATOM 845 C C . GLU A 1 99 ? 44.289 25.400 -8.891 1.00 9.55 284 GLU A C 1
ATOM 846 O O . GLU A 1 99 ? 44.100 26.529 -8.455 1.00 10.30 284 GLU A O 1
ATOM 852 N N . SER A 1 100 ? 43.676 24.917 -9.979 1.00 9.49 285 SER A N 1
ATOM 853 C CA . SER A 1 100 ? 42.677 25.737 -10.672 1.00 10.40 285 SER A CA 1
ATOM 854 C C . SER A 1 100 ? 41.505 26.086 -9.743 1.00 9.84 285 SER A C 1
ATOM 855 O O . SER A 1 100 ? 41.005 27.207 -9.736 1.00 10.86 285 SER A O 1
ATOM 858 N N . LEU A 1 101 ? 41.073 25.086 -8.957 1.00 8.51 286 LEU A N 1
ATOM 859 C CA . LEU A 1 101 ? 39.985 25.320 -8.043 1.00 8.17 286 LEU A CA 1
ATOM 860 C C . LEU A 1 101 ? 40.389 26.324 -6.958 1.00 8.47 286 LEU A C 1
ATOM 861 O O . LEU A 1 101 ? 39.627 27.197 -6.582 1.00 8.86 286 LEU A O 1
ATOM 866 N N . ARG A 1 102 ? 41.615 26.187 -6.432 1.00 9.29 287 ARG A N 1
ATOM 867 C CA . ARG A 1 102 ? 42.081 27.133 -5.424 1.00 10.59 287 ARG A CA 1
ATOM 868 C C . ARG A 1 102 ? 42.241 28.567 -5.922 1.00 11.73 287 ARG A C 1
ATOM 869 O O . ARG A 1 102 ? 41.919 29.493 -5.228 1.00 12.52 287 ARG A O 1
ATOM 877 N N . GLU A 1 103 ? 42.733 28.697 -7.138 1.00 12.56 288 GLU A N 1
ATOM 878 C CA . GLU A 1 103 ? 42.857 30.018 -7.730 1.00 14.50 288 GLU A CA 1
ATOM 879 C C . GLU A 1 103 ? 41.474 30.655 -7.982 1.00 13.24 288 GLU A C 1
ATOM 880 O O . GLU A 1 103 ? 41.286 31.848 -7.788 1.00 15.08 288 GLU A O 1
ATOM 886 N N . TYR A 1 104 ? 40.502 29.831 -8.369 1.00 12.70 289 TYR A N 1
ATOM 887 C CA . TYR A 1 104 ? 39.143 30.297 -8.522 1.00 11.59 289 TYR A CA 1
ATOM 888 C C . TYR A 1 104 ? 38.572 30.770 -7.187 1.00 10.75 289 TYR A C 1
ATOM 889 O O . TYR A 1 104 ? 37.947 31.833 -7.087 1.00 11.20 289 TYR A O 1
ATOM 898 N N . VAL A 1 105 ? 38.794 29.984 -6.133 1.00 9.68 290 VAL A N 1
ATOM 899 C CA . VAL A 1 105 ? 38.352 30.397 -4.835 1.00 9.46 290 VAL A CA 1
ATOM 900 C C . VAL A 1 105 ? 38.945 31.763 -4.458 1.00 11.84 290 VAL A C 1
ATOM 901 O O . VAL A 1 105 ? 38.237 32.643 -3.989 1.00 11.70 290 VAL A O 1
ATOM 905 N N . GLU A 1 106 ? 40.246 31.922 -4.691 1.00 13.51 291 GLU A N 1
ATOM 906 C CA . GLU A 1 106 ? 40.901 33.192 -4.428 1.00 15.02 291 GLU A CA 1
ATOM 907 C C . GLU A 1 106 ? 40.245 34.332 -5.214 1.00 15.16 291 GLU A C 1
ATOM 908 O O . GLU A 1 106 ? 40.000 35.412 -4.661 1.00 17.73 291 GLU A O 1
ATOM 914 N N . SER A 1 107 ? 39.957 34.088 -6.488 1.00 16.93 292 SER A N 1
ATOM 915 C CA A SER A 1 107 ? 39.338 35.114 -7.320 0.44 16.42 292 SER A CA 1
ATOM 916 C CA B SER A 1 107 ? 39.328 35.102 -7.332 0.56 16.58 292 SER A CA 1
ATOM 917 C C . SER A 1 107 ? 37.986 35.535 -6.765 1.00 16.15 292 SER A C 1
ATOM 918 O O . SER A 1 107 ? 37.652 36.715 -6.756 1.00 17.69 292 SER A O 1
ATOM 923 N N . GLN A 1 108 ? 37.227 34.571 -6.281 1.00 14.62 293 GLN A N 1
ATOM 924 C CA . GLN A 1 108 ? 35.889 34.852 -5.779 1.00 14.43 293 GLN A CA 1
ATOM 925 C C . GLN A 1 108 ? 35.838 35.499 -4.395 1.00 15.08 293 GLN A C 1
ATOM 926 O O . GLN A 1 108 ? 34.860 36.170 -4.073 1.00 17.07 293 GLN A O 1
ATOM 932 N N . LEU A 1 109 ? 36.870 35.270 -3.574 1.00 15.90 294 LEU A N 1
ATOM 933 C CA . LEU A 1 109 ? 36.969 35.878 -2.239 1.00 19.07 294 LEU A CA 1
ATOM 934 C C . LEU A 1 109 ? 37.545 37.291 -2.207 1.00 22.11 294 LEU A C 1
ATOM 935 O O . LEU A 1 109 ? 37.507 37.939 -1.151 1.00 23.61 294 LEU A O 1
ATOM 940 N N . GLN A 1 110 ? 38.057 37.781 -3.336 1.00 23.02 295 GLN A N 1
ATOM 941 C CA . GLN A 1 110 ? 38.645 39.121 -3.378 1.00 24.58 295 GLN A CA 1
ATOM 942 C C . GLN A 1 110 ? 37.572 40.181 -3.138 1.00 25.34 295 GLN A C 1
ATOM 943 O O . GLN A 1 110 ? 36.426 40.010 -3.554 1.00 26.28 295 GLN A O 1
ATOM 946 N N . SER B 1 2 ? 14.068 5.998 29.333 1.00 19.11 187 SER B N 1
ATOM 947 C CA . SER B 1 2 ? 14.623 5.409 28.134 1.00 12.82 187 SER B CA 1
ATOM 948 C C . SER B 1 2 ? 15.596 4.293 28.517 1.00 12.16 187 SER B C 1
ATOM 949 O O . SER B 1 2 ? 16.006 4.187 29.688 1.00 15.00 187 SER B O 1
ATOM 952 N N . HIS B 1 3 ? 15.943 3.465 27.524 1.00 11.20 188 HIS B N 1
ATOM 953 C CA A HIS B 1 3 ? 17.023 2.514 27.680 0.55 11.07 188 HIS B CA 1
ATOM 954 C CA B HIS B 1 3 ? 16.977 2.451 27.633 0.45 11.68 188 HIS B CA 1
ATOM 955 C C . HIS B 1 3 ? 18.153 2.981 26.818 1.00 9.24 188 HIS B C 1
ATOM 956 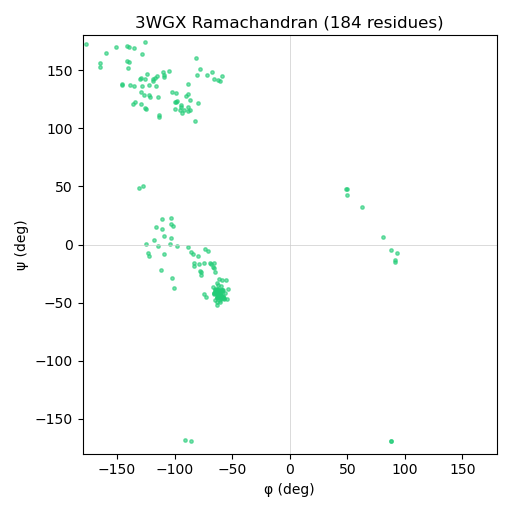O O . HIS B 1 3 ? 18.067 2.992 25.576 1.00 7.91 188 HIS B O 1
ATOM 969 N N . MET B 1 4 ? 19.201 3.455 27.485 1.00 9.01 189 MET B N 1
ATOM 970 C CA . MET B 1 4 ? 20.342 4.008 26.795 1.00 7.54 189 MET B CA 1
ATOM 971 C C . MET B 1 4 ? 19.935 5.041 25.740 1.00 6.63 189 MET B C 1
ATOM 972 O O . MET B 1 4 ? 20.474 5.080 24.630 1.00 6.66 189 MET B O 1
ATOM 977 N N . GLY B 1 5 ? 18.996 5.880 26.119 1.00 6.94 190 GLY B N 1
ATOM 978 C CA . GLY B 1 5 ? 18.516 6.951 25.245 1.00 6.46 190 GLY B CA 1
ATOM 979 C C . GLY B 1 5 ? 17.329 6.609 24.367 1.00 5.87 190 GLY B C 1
ATOM 980 O O . GLY B 1 5 ? 16.717 7.512 23.798 1.00 6.36 190 GLY B O 1
ATOM 981 N N . LEU B 1 6 ? 16.993 5.332 24.199 1.00 5.53 191 LEU B N 1
ATOM 982 C CA . LEU B 1 6 ? 15.923 4.958 23.297 1.00 5.43 191 LEU B CA 1
ATOM 983 C C . LEU B 1 6 ? 14.642 4.813 24.073 1.00 5.57 191 LEU B C 1
ATOM 984 O O . LEU B 1 6 ? 14.522 3.950 24.955 1.00 7.33 191 LEU B O 1
ATOM 989 N N . TYR B 1 7 ? 13.671 5.658 23.775 1.00 5.15 192 TYR B N 1
ATOM 990 C CA . TYR B 1 7 ? 12.370 5.646 24.456 1.00 5.78 192 TYR B CA 1
ATOM 991 C C . TYR B 1 7 ? 11.451 4.673 23.780 1.00 6.28 192 TYR B C 1
ATOM 992 O O . TYR B 1 7 ? 11.170 4.782 22.595 1.00 6.98 192 TYR B O 1
ATOM 1001 N N . GLU B 1 8 ? 10.939 3.734 24.560 1.00 7.92 193 GLU B N 1
ATOM 1002 C CA . GLU B 1 8 ? 9.944 2.817 24.102 1.00 8.59 193 GLU B CA 1
ATOM 1003 C C . GLU B 1 8 ? 8.576 3.455 24.299 1.00 7.79 193 GLU B C 1
ATOM 1004 O O . GLU B 1 8 ? 8.161 3.752 25.436 1.00 9.01 193 GLU B O 1
ATOM 1010 N N . LEU B 1 9 ? 7.875 3.705 23.190 1.00 6.69 194 LEU B N 1
ATOM 1011 C CA . LEU B 1 9 ? 6.618 4.401 23.226 1.00 6.38 194 LEU B CA 1
ATOM 1012 C C . LEU B 1 9 ? 5.477 3.454 23.022 1.00 7.14 194 LEU B C 1
ATOM 1013 O O . LEU B 1 9 ? 5.601 2.438 22.336 1.00 9.97 194 LEU B O 1
ATOM 1018 N N . SER B 1 10 ? 4.352 3.785 23.632 1.00 7.30 195 SER B N 1
ATOM 1019 C CA . SER B 1 10 ? 3.221 2.892 23.679 1.00 7.80 195 SER B CA 1
ATOM 1020 C C . SER B 1 10 ? 1.928 3.671 23.479 1.00 8.06 195 SER B C 1
ATOM 1021 O O . SER B 1 10 ? 1.888 4.903 23.542 1.00 8.22 195 SER B O 1
ATOM 1024 N N . ALA B 1 11 ? 0.839 2.933 23.303 1.00 8.35 196 ALA B N 1
ATOM 1025 C CA . ALA B 1 11 ? -0.463 3.580 23.256 1.00 9.36 196 ALA B CA 1
ATOM 1026 C C . ALA B 1 11 ? -0.696 4.473 24.494 1.00 10.96 196 ALA B C 1
ATOM 1027 O O . ALA B 1 11 ? -1.251 5.550 24.354 1.00 14.17 196 ALA B O 1
ATOM 1029 N N . SER B 1 12 ? -0.243 4.017 25.666 1.00 11.13 197 SER B N 1
ATOM 1030 C CA A SER B 1 12 ? -0.402 4.685 26.980 0.52 11.45 197 SER B CA 1
ATOM 1031 C CA B SER B 1 12 ? -0.569 4.805 26.830 0.48 11.93 197 SER B CA 1
ATOM 1032 C C . SER B 1 12 ? 0.334 6.015 27.061 1.00 11.76 197 SER B C 1
ATOM 1033 O O . SER B 1 12 ? -0.135 6.994 27.664 1.00 14.27 197 SER B O 1
ATOM 1038 N N . ASN B 1 13 ? 1.552 6.000 26.530 1.00 9.83 198 ASN B N 1
ATOM 1039 C CA . ASN B 1 13 ? 2.476 7.077 26.832 1.00 9.90 198 ASN B CA 1
ATOM 1040 C C . ASN B 1 13 ? 2.758 8.020 25.673 1.00 8.62 198 ASN B C 1
ATOM 1041 O O . ASN B 1 13 ? 3.401 9.046 25.872 1.00 9.06 198 ASN B O 1
ATOM 1046 N N . PHE B 1 14 ? 2.280 7.703 24.471 1.00 8.09 199 PHE B N 1
ATOM 1047 C CA . PHE B 1 14 ? 2.766 8.394 23.284 1.00 7.11 199 PHE B CA 1
ATOM 1048 C C . PHE B 1 14 ? 2.404 9.886 23.281 1.00 6.76 199 PHE B C 1
ATOM 1049 O O . PHE B 1 14 ? 3.232 10.732 22.988 1.00 6.40 199 PHE B O 1
ATOM 1057 N N . GLU B 1 15 ? 1.135 10.192 23.564 1.00 8.21 200 GLU B N 1
ATOM 1058 C CA A GLU B 1 15 ? 0.639 11.545 23.430 0.57 8.96 200 GLU B CA 1
ATOM 1059 C CA B GLU B 1 15 ? 0.698 11.569 23.387 0.43 8.60 200 GLU B CA 1
ATOM 1060 C C . GLU B 1 15 ? 1.396 12.467 24.390 1.00 7.63 200 GLU B C 1
ATOM 1061 O O . GLU B 1 15 ? 1.822 13.583 24.056 1.00 8.25 200 GLU B O 1
ATOM 1072 N N . LEU B 1 16 ? 1.546 12.020 25.644 1.00 8.23 201 LEU B N 1
ATOM 1073 C CA . LEU B 1 16 ? 2.305 12.790 26.606 1.00 7.47 201 LEU B CA 1
ATOM 1074 C C . LEU B 1 16 ? 3.768 12.964 26.138 1.00 6.90 201 LEU B C 1
ATOM 1075 O O . LEU B 1 16 ? 4.350 14.043 26.246 1.00 7.54 201 LEU B O 1
ATOM 1080 N N . HIS B 1 17 ? 4.376 11.893 25.639 1.00 6.72 202 HIS B N 1
ATOM 1081 C CA . HIS B 1 17 ? 5.789 11.937 25.249 1.00 6.32 202 HIS B CA 1
ATOM 1082 C C . HIS B 1 17 ? 6.037 12.972 24.167 1.00 5.92 202 HIS B C 1
ATOM 1083 O O . HIS B 1 17 ? 7.004 13.725 24.245 1.00 6.42 202 HIS B O 1
ATOM 1090 N N . VAL B 1 18 ? 5.183 12.987 23.128 1.00 5.66 203 VAL B N 1
ATOM 1091 C CA . VAL B 1 18 ? 5.454 13.868 21.990 1.00 5.42 203 VAL B CA 1
ATOM 1092 C C . VAL B 1 18 ? 4.932 15.274 22.180 1.00 5.52 203 VAL B C 1
ATOM 1093 O O . VAL B 1 18 ? 5.221 16.144 21.361 1.00 5.93 203 VAL B O 1
ATOM 1097 N N . ALA B 1 19 ? 4.176 15.526 23.265 1.00 5.69 204 ALA B N 1
ATOM 1098 C CA . ALA B 1 19 ? 3.485 16.835 23.403 1.00 5.84 204 ALA B CA 1
ATOM 1099 C C . ALA B 1 19 ? 4.404 18.010 23.398 1.00 6.23 204 ALA B C 1
ATOM 1100 O O . ALA B 1 19 ? 4.031 19.059 22.879 1.00 7.79 204 ALA B O 1
ATOM 1102 N N . GLN B 1 20 ? 5.571 17.899 24.036 1.00 6.76 205 GLN B N 1
ATOM 1103 C CA . GLN B 1 20 ? 6.531 18.972 24.052 1.00 7.10 205 GLN B CA 1
ATOM 1104 C C . GLN B 1 20 ? 7.867 18.483 23.507 1.00 7.47 205 GLN B C 1
ATOM 1105 O O . GLN B 1 20 ? 8.272 17.342 23.715 1.00 8.47 205 GLN B O 1
ATOM 1111 N N . GLY B 1 21 ? 8.547 19.394 22.851 1.00 7.91 206 GLY B N 1
ATOM 1112 C CA . GLY B 1 21 ? 9.889 19.150 22.370 1.00 7.35 206 GLY B CA 1
ATOM 1113 C C . GLY B 1 21 ? 9.921 18.532 20.987 1.00 5.57 206 GLY B C 1
ATOM 1114 O O . GLY B 1 21 ? 8.941 18.469 20.276 1.00 6.13 206 GLY B O 1
ATOM 1115 N N . ASP B 1 22 ? 11.116 18.096 20.619 1.00 4.97 207 ASP B N 1
ATOM 1116 C CA . ASP B 1 22 ? 11.386 17.489 19.320 1.00 4.64 207 ASP B CA 1
ATOM 1117 C C . ASP B 1 22 ? 11.652 15.992 19.483 1.00 4.10 207 ASP B C 1
ATOM 1118 O O . ASP B 1 22 ? 12.295 15.558 20.460 1.00 4.37 207 ASP B O 1
ATOM 1123 N N . HIS B 1 23 ? 11.196 15.234 18.508 1.00 3.99 208 HIS B N 1
ATOM 1124 C CA . HIS B 1 23 ? 11.148 13.780 18.598 1.00 3.98 208 HIS B CA 1
ATOM 1125 C C . HIS B 1 23 ? 11.419 13.173 17.237 1.00 3.65 208 HIS B C 1
ATOM 1126 O O . HIS B 1 23 ? 10.836 13.615 16.244 1.00 4.42 208 HIS B O 1
ATOM 1133 N N . PHE B 1 24 ? 12.224 12.129 17.221 1.00 3.44 209 PHE B N 1
ATOM 1134 C CA . PHE B 1 24 ? 12.463 11.359 15.997 1.00 3.57 209 PHE B CA 1
ATOM 1135 C C . PHE B 1 24 ? 12.143 9.913 16.374 1.00 3.19 209 PHE B C 1
ATOM 1136 O O . PHE B 1 24 ? 12.763 9.361 17.286 1.00 3.54 209 PHE B O 1
ATOM 1144 N N . ILE B 1 25 ? 11.122 9.328 15.717 1.00 3.53 210 ILE B N 1
ATOM 1145 C CA . ILE B 1 25 ? 10.525 8.092 16.177 1.00 3.64 210 ILE B CA 1
ATOM 1146 C C . ILE B 1 25 ? 10.455 7.084 15.042 1.00 3.56 210 ILE B C 1
ATOM 1147 O O . ILE B 1 25 ? 9.961 7.363 13.950 1.00 4.02 210 ILE B O 1
ATOM 1152 N N . LYS B 1 26 ? 10.925 5.859 15.359 1.00 3.74 211 LYS B N 1
ATOM 1153 C CA A LYS B 1 26 ? 10.900 4.712 14.464 0.66 3.84 211 LYS B CA 1
ATOM 1154 C CA B LYS B 1 26 ? 10.856 4.762 14.419 0.34 4.11 211 LYS B CA 1
ATOM 1155 C C . LYS B 1 26 ? 9.636 3.900 14.680 1.00 4.00 211 LYS B C 1
ATOM 1156 O O . LYS B 1 26 ? 9.506 3.291 15.757 1.00 4.51 211 LYS B O 1
ATOM 1167 N N . PHE B 1 27 ? 8.752 3.865 13.693 1.00 4.08 212 PHE B N 1
ATOM 1168 C CA . PHE B 1 27 ? 7.566 3.024 13.714 1.00 4.52 212 PHE B CA 1
ATOM 1169 C C . PHE B 1 27 ? 7.919 1.771 12.905 1.00 4.73 212 PHE B C 1
ATOM 1170 O O . PHE B 1 27 ? 8.359 1.864 11.758 1.00 5.55 212 PHE B O 1
ATOM 1178 N N . PHE B 1 28 ? 7.775 0.608 13.530 1.00 5.03 213 PHE B N 1
ATOM 1179 C CA . PHE B 1 28 ? 8.358 -0.612 12.957 1.00 6.11 213 PHE B CA 1
ATOM 1180 C C . PHE B 1 28 ? 7.575 -1.826 13.333 1.00 5.13 213 PHE B C 1
ATOM 1181 O O . PHE B 1 28 ? 6.733 -1.799 14.229 1.00 5.30 213 PHE B O 1
ATOM 1189 N N . ALA B 1 29 ? 7.919 -2.934 12.674 1.00 5.74 214 ALA B N 1
ATOM 1190 C CA . ALA B 1 29 ? 7.507 -4.260 13.146 1.00 5.88 214 ALA B CA 1
ATOM 1191 C C . ALA B 1 29 ? 8.753 -5.121 13.021 1.00 6.98 214 ALA B C 1
ATOM 1192 O O . ALA B 1 29 ? 9.489 -5.033 12.016 1.00 8.18 214 ALA B O 1
ATOM 1194 N N A PRO B 1 30 ? 8.985 -6.006 14.021 0.56 7.96 215 PRO B N 1
ATOM 1195 N N B PRO B 1 30 ? 9.014 -6.003 13.984 0.44 9.16 215 PRO B N 1
ATOM 1196 C CA A PRO B 1 30 ? 10.186 -6.845 14.023 0.56 9.13 215 PRO B CA 1
ATOM 1197 C CA B PRO B 1 30 ? 10.287 -6.726 13.860 0.44 10.18 215 PRO B CA 1
ATOM 1198 C C A PRO B 1 30 ? 10.253 -7.826 12.849 0.56 8.69 215 PRO B C 1
ATOM 1199 C C B PRO B 1 30 ? 10.280 -7.784 12.753 0.44 9.00 215 PRO B C 1
ATOM 1200 O O A PRO B 1 30 ? 11.346 -8.254 12.472 0.56 9.64 215 PRO B O 1
ATOM 1201 O O B PRO B 1 30 ? 11.351 -8.219 12.313 0.44 10.04 215 PRO B O 1
ATOM 1208 N N . TRP B 1 31 ? 9.091 -8.201 12.309 1.00 7.74 216 TRP B N 1
ATOM 1209 C CA . TRP B 1 31 ? 9.022 -9.185 11.255 1.00 7.74 216 TRP B CA 1
ATOM 1210 C C . TRP B 1 31 ? 9.462 -8.650 9.918 1.00 7.34 216 TRP B C 1
ATOM 1211 O O . TRP B 1 31 ? 9.679 -9.437 8.982 1.00 9.09 216 TRP B O 1
ATOM 1222 N N . CYS B 1 32 ? 9.604 -7.323 9.806 1.00 7.47 217 CYS B N 1
ATOM 1223 C CA . CYS B 1 32 ? 9.998 -6.714 8.560 1.00 7.81 217 CYS B CA 1
ATOM 1224 C C . CYS B 1 32 ? 11.508 -6.578 8.516 1.00 7.15 217 CYS B C 1
ATOM 1225 O O . CYS B 1 32 ? 12.089 -5.833 9.289 1.00 7.42 217 CYS B O 1
ATOM 1228 N N . GLY B 1 33 ? 12.156 -7.273 7.591 1.00 7.00 218 GLY B N 1
ATOM 1229 C CA . GLY B 1 33 ? 13.607 -7.256 7.510 1.00 6.96 218 GLY B CA 1
ATOM 1230 C C . GLY B 1 33 ? 14.182 -5.874 7.295 1.00 6.39 218 GLY B C 1
ATOM 1231 O O . GLY B 1 33 ? 15.196 -5.524 7.902 1.00 6.87 218 GLY B O 1
ATOM 1232 N N . HIS B 1 34 ? 13.527 -5.048 6.461 1.00 6.96 219 HIS B N 1
ATOM 1233 C CA . HIS B 1 34 ? 13.980 -3.693 6.276 1.00 7.77 219 HIS B CA 1
ATOM 1234 C C . HIS B 1 34 ? 14.050 -2.942 7.608 1.00 7.93 219 HIS B C 1
ATOM 1235 O O . HIS B 1 34 ? 14.941 -2.108 7.850 1.00 9.20 219 HIS B O 1
ATOM 1242 N N . ALA B 1 35 ? 13.043 -3.150 8.433 1.00 7.02 220 ALA B N 1
ATOM 1243 C CA . ALA B 1 35 ? 13.000 -2.467 9.716 1.00 7.44 220 ALA B CA 1
ATOM 1244 C C . ALA B 1 35 ? 13.990 -3.043 10.719 1.00 6.91 220 ALA B C 1
ATOM 1245 O O . ALA B 1 35 ? 14.693 -2.324 11.419 1.00 7.40 220 ALA B O 1
ATOM 1247 N N . LYS B 1 36 ? 14.071 -4.369 10.768 1.00 6.78 221 LYS B N 1
ATOM 1248 C CA . LYS B 1 36 ? 14.970 -4.996 11.710 1.00 7.58 221 LYS B CA 1
ATOM 1249 C C . LYS B 1 36 ? 16.432 -4.596 11.408 1.00 6.79 221 LYS B C 1
ATOM 1250 O O . LYS B 1 36 ? 17.232 -4.435 12.333 1.00 7.75 221 LYS B O 1
ATOM 1256 N N . ALA B 1 37 ? 16.754 -4.434 10.123 1.00 6.38 222 ALA B N 1
ATOM 1257 C CA . ALA B 1 37 ? 18.116 -4.050 9.745 1.00 6.88 222 ALA B CA 1
ATOM 1258 C C . ALA B 1 37 ? 18.546 -2.721 10.358 1.00 6.42 222 ALA B C 1
ATOM 1259 O O . ALA B 1 37 ? 19.728 -2.470 10.551 1.00 7.83 222 ALA B O 1
ATOM 1261 N N . LEU B 1 38 ? 17.580 -1.828 10.578 1.00 5.91 223 LEU B N 1
ATOM 1262 C CA . LEU B 1 38 ? 17.837 -0.513 11.131 1.00 5.51 223 LEU B CA 1
ATOM 1263 C C . LEU B 1 38 ? 18.025 -0.538 12.651 1.00 5.03 223 LEU B C 1
ATOM 1264 O O . LEU B 1 38 ? 18.490 0.456 13.195 1.00 5.78 223 LEU B O 1
ATOM 1269 N N . ALA B 1 39 ? 17.618 -1.607 13.337 1.00 5.53 224 ALA B N 1
ATOM 1270 C CA . ALA B 1 39 ? 17.560 -1.543 14.781 1.00 5.64 224 ALA B CA 1
ATOM 1271 C C . ALA B 1 39 ? 18.868 -1.177 15.459 1.00 5.69 224 ALA B C 1
ATOM 1272 O O .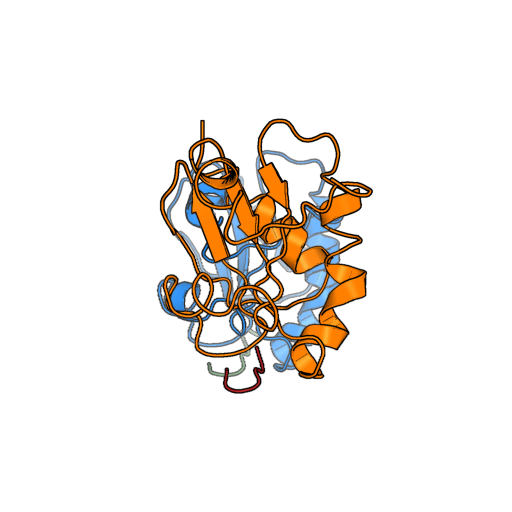 ALA B 1 39 ? 18.875 -0.318 16.334 1.00 5.82 224 ALA B O 1
ATOM 1274 N N . PRO B 1 40 ? 20.009 -1.794 15.098 1.00 6.10 225 PRO B N 1
ATOM 1275 C CA . PRO B 1 40 ? 21.246 -1.411 15.792 1.00 7.03 225 PRO B CA 1
ATOM 1276 C C . PRO B 1 40 ? 21.635 0.034 15.549 1.00 5.89 225 PRO B C 1
ATOM 1277 O O . PRO B 1 40 ? 22.046 0.744 16.483 1.00 6.28 225 PRO B O 1
ATOM 1281 N N . THR B 1 41 ? 21.449 0.514 14.314 1.00 5.67 226 THR B N 1
ATOM 1282 C CA . THR B 1 41 ? 21.759 1.914 13.997 1.00 5.31 226 THR B CA 1
ATOM 1283 C C . THR B 1 41 ? 20.856 2.850 14.820 1.00 4.62 226 THR B C 1
ATOM 1284 O O . THR B 1 41 ? 21.324 3.872 15.323 1.00 5.21 226 THR B O 1
ATOM 1288 N N . TRP B 1 42 ? 19.581 2.502 14.947 1.00 4.71 227 TRP B N 1
ATOM 1289 C CA . TRP B 1 42 ? 18.669 3.342 15.710 1.00 4.31 227 TRP B CA 1
ATOM 1290 C C . TRP B 1 42 ? 19.046 3.393 17.186 1.00 4.77 227 TRP B C 1
ATOM 1291 O O . TRP B 1 42 ? 18.984 4.434 17.838 1.00 4.80 227 TRP B O 1
ATOM 1302 N N . GLU B 1 43 ? 19.494 2.238 17.721 1.00 5.07 228 GLU B N 1
ATOM 1303 C CA A GLU B 1 43 ? 20.001 2.213 19.110 0.65 5.27 228 GLU B CA 1
ATOM 1304 C CA B GLU B 1 43 ? 20.001 2.224 19.101 0.35 5.41 228 GLU B CA 1
ATOM 1305 C C . GLU B 1 43 ? 21.216 3.133 19.229 1.00 5.10 228 GLU B C 1
ATOM 1306 O O . GLU B 1 43 ? 21.354 3.841 20.228 1.00 5.85 228 GLU B O 1
ATOM 1317 N N . GLN B 1 44 ? 22.125 3.104 18.245 1.00 5.62 229 GLN B N 1
ATOM 1318 C CA A GLN B 1 44 ? 23.293 3.968 18.319 0.51 5.29 229 GLN B CA 1
ATOM 1319 C CA B GLN B 1 44 ? 23.300 3.965 18.255 0.49 6.48 229 GLN B CA 1
ATOM 1320 C C . GLN B 1 44 ? 22.910 5.441 18.212 1.00 5.09 229 GLN B C 1
ATOM 1321 O O . GLN B 1 44 ? 23.548 6.294 18.841 1.00 5.96 229 GLN B O 1
ATOM 1332 N N . LEU B 1 45 ? 21.908 5.761 17.390 1.00 4.86 230 LEU B N 1
ATOM 1333 C CA . LEU B 1 45 ? 21.443 7.148 17.279 1.00 4.94 230 LEU B CA 1
ATOM 1334 C C . LEU B 1 45 ? 20.940 7.617 18.642 1.00 4.31 230 LEU B C 1
ATOM 1335 O O . LEU B 1 45 ? 21.292 8.712 19.110 1.00 5.17 230 LEU B O 1
ATOM 1340 N N . ALA B 1 46 ? 20.112 6.799 19.287 1.00 4.51 231 ALA B N 1
ATOM 1341 C CA . ALA B 1 46 ? 19.601 7.124 20.606 1.00 4.66 231 ALA B CA 1
ATOM 1342 C C . ALA B 1 46 ? 20.730 7.268 21.635 1.00 5.00 231 ALA B C 1
ATOM 1343 O O . ALA B 1 46 ? 20.708 8.157 22.465 1.00 5.37 231 ALA B O 1
ATOM 1345 N N . LEU B 1 47 ? 21.708 6.363 21.575 1.00 5.27 232 LEU B N 1
ATOM 1346 C CA . LEU B 1 47 ? 22.815 6.409 22.523 1.00 5.67 232 LEU B CA 1
ATOM 1347 C C . LEU B 1 47 ? 23.558 7.714 22.426 1.00 6.08 232 LEU B C 1
ATOM 1348 O O . LEU B 1 47 ? 23.882 8.349 23.437 1.00 6.87 232 LEU B O 1
ATOM 1353 N N . GLY B 1 48 ? 23.829 8.173 21.203 1.00 5.96 233 GLY B N 1
ATOM 1354 C CA . GLY B 1 48 ? 24.556 9.403 21.031 1.00 6.69 233 GLY B CA 1
ATOM 1355 C C . GLY B 1 48 ? 23.812 10.663 21.453 1.00 7.14 233 GLY B C 1
ATOM 1356 O O . GLY B 1 48 ? 24.428 11.721 21.613 1.00 9.54 233 GLY B O 1
ATOM 1357 N N . LEU B 1 49 ? 22.491 10.538 21.604 1.00 5.86 234 LEU B N 1
ATOM 1358 C CA . LEU B 1 49 ? 21.609 11.656 21.995 1.00 5.60 234 LEU B CA 1
ATOM 1359 C C . LEU B 1 49 ? 20.954 11.404 23.353 1.00 5.71 234 LEU B C 1
ATOM 1360 O O . LEU B 1 49 ? 20.031 12.118 23.730 1.00 5.76 234 LEU B O 1
ATOM 1365 N N . GLU B 1 50 ? 21.472 10.438 24.122 1.00 5.72 235 GLU B N 1
ATOM 1366 C CA A GLU B 1 50 ? 20.714 9.970 25.267 0.56 5.84 235 GLU B CA 1
ATOM 1367 C CA B GLU B 1 50 ? 20.805 9.945 25.323 0.44 6.66 235 GLU B CA 1
ATOM 1368 C C . GLU B 1 50 ? 20.562 11.033 26.356 1.00 6.84 235 GLU B C 1
ATOM 1369 O O . GLU B 1 50 ? 19.618 10.958 27.129 1.00 11.48 235 GLU B O 1
ATOM 1380 N N . HIS B 1 51 ? 21.456 12.024 26.408 1.00 6.81 236 HIS B N 1
ATOM 1381 C CA . HIS B 1 51 ? 21.404 13.056 27.421 1.00 8.44 236 HIS B CA 1
ATOM 1382 C C . HIS B 1 51 ? 20.856 14.378 26.908 1.00 7.47 236 HIS B C 1
ATOM 1383 O O . HIS B 1 51 ? 20.881 15.375 27.611 1.00 8.49 236 HIS B O 1
ATOM 1390 N N . SER B 1 52 ? 20.388 14.410 25.658 1.00 6.45 237 SER B N 1
ATOM 1391 C CA . SER B 1 52 ? 19.857 15.654 25.089 1.00 6.05 237 SER B CA 1
ATOM 1392 C C . SER B 1 52 ? 18.647 16.156 25.837 1.00 6.52 237 SER B C 1
ATOM 1393 O O . SER B 1 52 ? 17.782 15.366 26.214 1.00 9.02 237 SER B O 1
ATOM 1396 N N . GLU B 1 53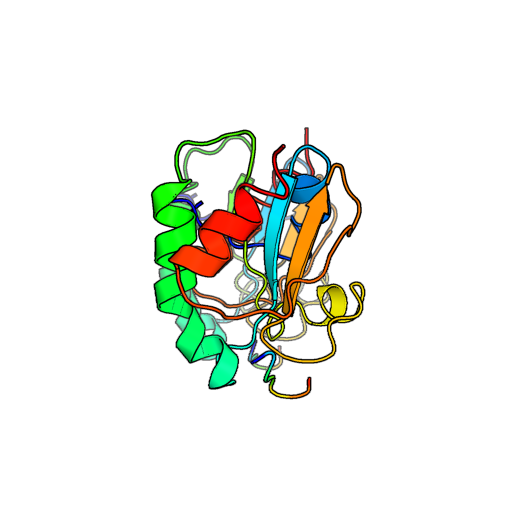 ? 18.582 17.475 25.975 1.00 5.82 238 GLU B N 1
ATOM 1397 C CA . GLU B 1 53 ? 17.383 18.130 26.463 1.00 6.44 238 GLU B CA 1
ATOM 1398 C C . GLU B 1 53 ? 16.529 18.686 25.333 1.00 6.64 238 GLU B C 1
ATOM 1399 O O . GLU B 1 53 ? 15.461 19.259 25.599 1.00 9.81 238 GLU B O 1
ATOM 1405 N N . THR B 1 54 ? 16.972 18.534 24.085 1.00 5.81 239 THR B N 1
ATOM 1406 C CA . THR B 1 54 ? 16.300 19.114 22.945 1.00 6.34 239 THR B CA 1
ATOM 1407 C C . THR B 1 54 ? 15.660 18.090 22.007 1.00 5.96 239 THR B C 1
ATOM 1408 O O . THR B 1 54 ? 14.773 18.467 21.249 1.00 8.09 239 THR B O 1
ATOM 1412 N N . VAL B 1 55 ? 16.099 16.840 22.006 1.00 4.73 240 VAL B N 1
ATOM 1413 C CA . VAL B 1 55 ? 15.494 15.846 21.170 1.00 4.31 240 VAL B CA 1
ATOM 1414 C C . VAL B 1 55 ? 15.407 14.543 21.959 1.00 4.19 240 VAL B C 1
ATOM 1415 O O . VAL B 1 55 ? 16.234 14.287 22.842 1.00 4.96 240 VAL B O 1
ATOM 1419 N N . LYS B 1 56 ? 14.429 13.723 21.632 1.00 3.99 241 LYS B N 1
ATOM 1420 C CA . LYS B 1 56 ? 14.304 12.345 22.124 1.00 3.96 241 LYS B CA 1
ATOM 1421 C C . LYS B 1 56 ? 14.117 11.424 20.941 1.00 3.62 241 LYS B C 1
ATOM 1422 O O . LYS B 1 56 ? 13.335 11.717 20.030 1.00 4.17 241 LYS B O 1
ATOM 1428 N N . ILE B 1 57 ? 14.829 10.303 20.992 1.00 4.33 242 ILE B N 1
ATOM 1429 C CA . ILE B 1 57 ? 14.756 9.262 20.006 1.00 3.96 242 ILE B CA 1
ATOM 1430 C C . ILE B 1 57 ? 13.866 8.159 20.544 1.00 4.00 242 ILE B C 1
ATOM 1431 O O . ILE B 1 57 ? 14.115 7.632 21.631 1.00 4.72 242 ILE B O 1
ATOM 1436 N N . GLY B 1 58 ? 12.788 7.828 19.800 1.00 3.98 243 GLY B N 1
ATOM 1437 C CA . GLY B 1 58 ? 11.816 6.894 20.237 1.00 4.29 243 GLY B CA 1
ATOM 1438 C C . GLY B 1 58 ? 11.564 5.767 19.258 1.00 3.86 243 GLY B C 1
ATOM 1439 O O . GLY B 1 58 ? 12.034 5.807 18.112 1.00 4.00 243 GLY B O 1
ATOM 1440 N N A LYS B 1 59 ? 10.829 4.762 19.714 0.53 4.36 244 LYS B N 1
ATOM 1441 N N B LYS B 1 59 ? 10.768 4.797 19.672 0.47 4.97 244 LYS B N 1
ATOM 1442 C CA A LYS B 1 59 ? 10.364 3.673 18.862 0.53 4.50 244 LYS B CA 1
ATOM 1443 C CA B LYS B 1 59 ? 10.307 3.765 18.765 0.47 5.49 244 LYS B CA 1
ATOM 1444 C C A LYS B 1 59 ? 8.924 3.331 19.230 0.53 4.61 244 LYS B C 1
ATOM 1445 C C B LYS B 1 59 ? 8.966 3.256 19.211 0.47 5.21 244 LYS B C 1
ATOM 1446 O O A LYS B 1 59 ? 8.521 3.476 20.401 0.53 5.06 244 LYS B O 1
ATOM 1447 O O B LYS B 1 59 ? 8.670 3.203 20.409 0.47 5.43 244 LYS B O 1
ATOM 1458 N N . VAL B 1 60 ? 8.174 2.878 18.221 1.00 4.89 245 VAL B N 1
ATOM 1459 C CA . VAL B 1 60 ? 6.853 2.309 18.417 1.00 5.06 245 VAL B CA 1
ATOM 1460 C C . VAL B 1 60 ? 6.801 0.962 17.710 1.00 4.89 245 VAL B C 1
ATOM 1461 O O . VAL B 1 60 ? 6.939 0.913 16.477 1.00 5.10 245 VAL B O 1
ATOM 1465 N N . ASP B 1 61 ? 6.568 -0.106 18.475 1.00 5.61 246 ASP B N 1
ATOM 1466 C CA A ASP B 1 61 ? 6.395 -1.452 17.935 0.68 5.87 246 ASP B CA 1
ATOM 1467 C CA B ASP B 1 61 ? 6.388 -1.438 17.900 0.32 6.00 246 ASP B CA 1
ATOM 1468 C C . ASP B 1 61 ? 4.927 -1.562 17.491 1.00 5.84 246 ASP B C 1
ATOM 1469 O O . ASP B 1 61 ? 4.001 -1.693 18.344 1.00 6.21 246 ASP B O 1
ATOM 1478 N N . CYS B 1 62 ? 4.737 -1.498 16.187 1.00 5.58 247 CYS B N 1
ATOM 1479 C CA . CYS B 1 62 ? 3.415 -1.552 15.587 1.00 5.67 247 CYS B CA 1
ATOM 1480 C C . CYS B 1 62 ? 2.739 -2.900 15.655 1.00 6.59 247 CYS B C 1
ATOM 1481 O O . CYS B 1 62 ? 1.574 -3.019 15.284 1.00 7.44 247 CYS B O 1
ATOM 1484 N N . THR B 1 63 ? 3.450 -3.936 16.150 1.00 6.56 248 THR B N 1
ATOM 1485 C CA . THR B 1 63 ? 2.801 -5.187 16.484 1.00 7.15 248 THR B CA 1
ATOM 1486 C C . THR B 1 63 ? 2.157 -5.161 17.874 1.00 7.51 248 THR B C 1
ATOM 1487 O O . THR B 1 63 ? 1.377 -6.063 18.199 1.00 9.10 248 THR B O 1
ATOM 1491 N N . GLN B 1 64 ? 2.518 -4.193 18.708 1.00 7.33 249 GLN B N 1
ATOM 1492 C CA . GLN B 1 64 ? 1.884 -3.968 20.007 1.00 7.72 249 GLN B CA 1
ATOM 1493 C C . GLN B 1 64 ? 0.873 -2.855 20.013 1.00 7.99 249 GLN B C 1
ATOM 1494 O O . GLN B 1 64 ? -0.129 -2.922 20.740 1.00 8.87 249 GLN B O 1
ATOM 1500 N N . HIS B 1 65 ? 1.176 -1.804 19.259 1.00 7.09 250 HIS B N 1
ATOM 1501 C CA . HIS B 1 65 ? 0.439 -0.540 19.292 1.00 7.66 250 HIS B CA 1
ATOM 1502 C C . HIS B 1 65 ? 0.016 -0.135 17.877 1.00 7.52 250 HIS B C 1
ATOM 1503 O O . HIS B 1 65 ? 0.248 0.965 17.430 1.00 7.66 250 HIS B O 1
ATOM 1510 N N . TYR B 1 66 ? -0.596 -1.067 17.152 1.00 8.67 251 TYR B N 1
ATOM 1511 C CA . TYR B 1 66 ? -0.899 -0.814 15.742 1.00 9.03 251 TYR B CA 1
ATOM 1512 C C . TYR B 1 66 ? -1.759 0.445 15.537 1.00 9.90 251 TYR B C 1
ATOM 1513 O O . TYR B 1 66 ? -1.572 1.166 14.570 1.00 9.51 251 TYR B O 1
ATOM 1522 N N A GLU B 1 67 ? -2.593 0.856 16.500 0.45 12.45 252 GLU B N 1
ATOM 1523 N N B GLU B 1 67 ? -2.784 0.556 16.378 0.55 11.20 252 GLU B N 1
ATOM 1524 C CA A GLU B 1 67 ? -3.353 2.128 16.334 0.45 15.05 252 GLU B CA 1
ATOM 1525 C CA B GLU B 1 67 ? -3.751 1.628 16.222 0.55 13.43 252 GLU B CA 1
ATOM 1526 C C A GLU B 1 67 ? -2.544 3.469 16.322 0.45 13.91 252 GLU B C 1
ATOM 1527 C C B GLU B 1 67 ? -3.011 2.941 16.308 0.55 12.71 252 GLU B C 1
ATOM 1528 O O A GLU B 1 67 ? -2.974 4.451 15.706 0.45 12.26 252 GLU B O 1
ATOM 1529 O O B GLU B 1 67 ? -3.304 3.896 15.560 0.55 11.98 252 GLU B O 1
ATOM 1540 N N A LEU B 1 68 ? -1.370 3.499 16.965 0.45 11.89 253 LEU B N 1
ATOM 1541 N N B LEU B 1 68 ? -2.016 2.981 17.200 0.55 13.62 253 LEU B N 1
ATOM 1542 C CA A LEU B 1 68 ? -0.462 4.656 16.875 0.45 13.10 253 LEU B CA 1
ATOM 1543 C CA B LEU B 1 68 ? -1.180 4.151 17.304 0.55 12.86 253 LEU B CA 1
ATOM 1544 C C A LEU B 1 68 ? 0.138 4.735 15.481 0.45 10.96 253 LEU B C 1
ATOM 1545 C C B LEU B 1 68 ? -0.423 4.395 15.992 0.55 11.16 253 LEU B C 1
ATOM 1546 O O A LEU B 1 68 ? 0.509 5.816 14.994 0.45 11.91 253 LEU B O 1
ATOM 1547 O O B LEU B 1 68 ? -0.265 5.528 15.563 0.55 13.79 253 LEU B O 1
ATOM 1556 N N A CYS B 1 69 ? 0.259 3.568 14.853 0.45 8.97 254 CYS B N 1
ATOM 1557 N N B CYS B 1 69 ? 0.019 3.320 15.333 0.55 10.17 254 CYS B N 1
ATOM 1558 C CA A CYS B 1 69 ? 0.853 3.482 13.543 0.45 8.68 254 CYS B CA 1
ATOM 1559 C CA B CYS B 1 69 ? 0.661 3.459 14.017 0.55 9.66 254 CYS B CA 1
ATOM 1560 C C A CYS B 1 69 ? -0.174 3.894 12.525 0.45 8.77 254 CYS B C 1
ATOM 1561 C C B CYS B 1 69 ? -0.236 3.951 12.831 0.55 9.35 254 CYS B C 1
ATOM 1562 O O A CYS B 1 69 ? 0.054 4.828 11.742 0.45 8.67 254 CYS B O 1
ATOM 1563 O O B CYS B 1 69 ? 0.080 4.955 12.168 0.55 9.72 254 CYS B O 1
ATOM 1568 N N . SER B 1 70 ? -1.319 3.239 12.555 1.00 8.70 255 SER B N 1
ATOM 1569 C CA . SER B 1 70 ? -2.288 3.666 11.545 1.00 9.07 255 SER B CA 1
ATOM 1570 C C . SER B 1 70 ? -2.799 5.093 11.811 1.00 8.94 255 SER B C 1
ATOM 1571 O O . SER B 1 70 ? -3.039 5.843 10.875 1.00 9.89 255 SER B O 1
ATOM 1574 N N . GLY B 1 71 ? -2.937 5.442 13.074 1.00 9.16 256 GLY B N 1
ATOM 1575 C CA . GLY B 1 71 ? -3.355 6.804 13.450 1.00 11.02 256 GLY B CA 1
ATOM 1576 C C . GLY B 1 71 ? -2.365 7.903 13.102 1.00 11.70 256 GLY B C 1
ATOM 1577 O O . GLY B 1 71 ? -2.723 9.064 13.113 1.00 13.76 256 GLY B O 1
ATOM 1578 N N . ASN B 1 72 ? -1.117 7.532 12.813 1.00 10.08 257 ASN B N 1
ATOM 1579 C CA . ASN B 1 72 ? -0.093 8.438 12.340 1.00 9.67 257 ASN B CA 1
ATOM 1580 C C . ASN B 1 72 ? 0.300 8.198 10.897 1.00 9.11 257 ASN B C 1
ATOM 1581 O O . ASN B 1 72 ? 1.378 8.602 10.451 1.00 10.59 257 ASN B O 1
ATOM 1586 N N . GLN B 1 73 ? -0.624 7.541 10.158 1.00 9.41 258 GLN B N 1
ATOM 1587 C CA . GLN B 1 73 ? -0.501 7.374 8.722 1.00 9.75 258 GLN B CA 1
ATOM 1588 C C . GLN B 1 73 ? 0.727 6.565 8.390 1.00 9.77 258 GLN B C 1
ATOM 1589 O O . GLN B 1 73 ? 1.310 6.739 7.318 1.00 12.16 258 GLN B O 1
ATOM 1595 N N . VAL B 1 74 ? 1.096 5.613 9.271 1.00 8.67 259 VAL B N 1
ATOM 1596 C CA . VAL B 1 74 ? 2.188 4.723 8.978 1.00 8.65 259 VAL B CA 1
ATOM 1597 C C . VAL B 1 74 ? 1.617 3.528 8.232 1.00 8.09 259 VAL B C 1
ATOM 1598 O O . VAL B 1 74 ? 0.829 2.742 8.775 1.00 10.01 259 VAL B O 1
ATOM 1602 N N . ARG B 1 75 ? 2.040 3.398 6.973 1.00 8.10 260 ARG B N 1
ATOM 1603 C CA . ARG B 1 75 ? 1.525 2.343 6.090 1.00 9.41 260 ARG B CA 1
ATOM 1604 C C . ARG B 1 75 ? 2.599 1.365 5.633 1.00 7.82 260 ARG B C 1
ATOM 1605 O O . ARG B 1 75 ? 2.294 0.416 4.898 1.00 8.08 260 ARG B O 1
ATOM 1613 N N . GLY B 1 76 ? 3.822 1.530 6.128 1.00 8.05 261 GLY B N 1
ATOM 1614 C CA . GLY B 1 76 ? 4.893 0.603 5.840 1.00 8.62 261 GLY B CA 1
ATOM 1615 C C . GLY B 1 76 ? 5.957 0.747 6.902 1.00 7.21 261 GLY B C 1
ATOM 1616 O O . GLY B 1 76 ? 6.019 1.740 7.619 1.00 7.85 261 GLY B O 1
ATOM 1617 N N . TYR B 1 77 ? 6.855 -0.235 6.963 1.00 6.69 262 TYR B N 1
ATOM 1618 C CA . TYR B 1 77 ? 7.887 -0.278 7.987 1.00 6.31 262 TYR B CA 1
ATOM 1619 C C . TYR B 1 77 ? 9.262 -0.400 7.349 1.00 6.62 262 TYR B C 1
ATOM 1620 O O . TYR B 1 77 ? 9.437 -1.139 6.382 1.00 7.48 262 TYR B O 1
ATOM 1629 N N . PRO B 1 78 ? 10.262 0.275 7.917 1.00 6.37 263 PRO B N 1
ATOM 1630 C CA . PRO B 1 78 ? 10.160 1.253 8.996 1.00 5.87 263 PRO B CA 1
ATOM 1631 C C . PRO B 1 78 ? 9.669 2.596 8.440 1.00 5.60 263 PRO B C 1
ATOM 1632 O O . PRO B 1 78 ? 9.975 2.912 7.265 1.00 7.18 263 PRO B O 1
ATOM 1636 N N . THR B 1 79 ? 8.974 3.362 9.286 1.00 5.31 264 THR B N 1
ATOM 1637 C CA . THR B 1 79 ? 8.665 4.750 8.982 1.00 5.22 264 THR B CA 1
ATOM 1638 C C . THR B 1 79 ? 9.241 5.592 10.088 1.00 4.43 264 THR B C 1
ATOM 1639 O O . THR B 1 79 ? 9.026 5.305 11.277 1.00 4.82 264 THR B O 1
ATOM 1643 N N . LEU B 1 80 ? 10.015 6.611 9.716 1.00 4.61 265 LEU B N 1
ATOM 1644 C CA . LEU B 1 80 ? 10.781 7.430 10.664 1.00 4.29 265 LEU B CA 1
ATOM 1645 C C . LEU B 1 80 ? 10.178 8.841 10.621 1.00 4.10 265 LEU B C 1
ATOM 1646 O O . LEU B 1 80 ? 10.246 9.512 9.594 1.00 5.22 265 LEU B O 1
ATOM 1651 N N . LEU B 1 81 ? 9.536 9.230 11.719 1.00 4.07 266 LEU B N 1
ATOM 1652 C CA . LEU B 1 81 ? 8.767 10.476 11.769 1.00 4.18 266 LEU B CA 1
ATOM 1653 C C . LEU B 1 81 ? 9.371 11.464 12.751 1.00 3.78 266 LEU B C 1
ATOM 1654 O O . LEU B 1 81 ? 9.851 11.088 13.826 1.00 4.20 266 LEU B O 1
ATOM 1659 N N . TRP B 1 82 ? 9.284 12.747 12.392 1.00 4.17 267 TRP B N 1
ATOM 1660 C CA . TRP B 1 82 ? 9.644 13.830 13.292 1.00 4.06 267 TRP B CA 1
ATOM 1661 C C . TRP B 1 82 ? 8.366 14.444 13.856 1.00 3.93 267 TRP B C 1
ATOM 1662 O O . TRP B 1 82 ? 7.455 14.785 13.095 1.00 4.62 267 TRP B O 1
ATOM 1673 N N . PHE B 1 83 ? 8.328 14.612 15.179 1.00 3.91 268 PHE B N 1
ATOM 1674 C CA . PHE B 1 83 ? 7.257 15.325 15.880 1.00 4.35 268 PHE B CA 1
ATOM 1675 C C . PHE B 1 83 ? 7.857 16.513 16.591 1.00 4.77 268 PHE B C 1
ATOM 1676 O O . PHE B 1 83 ? 8.935 16.439 17.169 1.00 5.12 268 PHE B O 1
ATOM 1684 N N . ARG B 1 84 ? 7.097 17.622 16.602 1.00 5.25 269 ARG B N 1
ATOM 1685 C CA . ARG B 1 84 ? 7.499 18.809 17.320 1.00 5.74 269 ARG B CA 1
ATOM 1686 C C . ARG B 1 84 ? 6.248 19.325 18.048 1.00 5.81 269 ARG B C 1
ATOM 1687 O O . ARG B 1 84 ? 5.236 19.617 17.414 1.00 6.59 269 ARG B O 1
ATOM 1695 N N . ASP B 1 85 ? 6.324 19.426 19.381 1.00 6.46 270 ASP B N 1
ATOM 1696 C CA . ASP B 1 85 ? 5.237 19.992 20.179 1.00 7.56 270 ASP B CA 1
ATOM 1697 C C . ASP B 1 85 ? 3.897 19.338 19.786 1.00 7.98 270 ASP B C 1
ATOM 1698 O O . ASP B 1 85 ? 2.875 20.016 19.574 1.00 9.84 270 ASP B O 1
ATOM 1703 N N . GLY B 1 86 ? 3.919 18.006 19.711 1.00 7.24 271 GLY B N 1
ATOM 1704 C CA . GLY B 1 86 ? 2.724 17.214 19.528 1.00 8.49 271 GLY B CA 1
ATOM 1705 C C . GLY B 1 86 ? 2.299 16.974 18.098 1.00 7.85 271 GLY B C 1
ATOM 1706 O O . GLY B 1 86 ? 1.374 16.196 17.884 1.00 11.07 271 GLY B O 1
ATOM 1707 N N . LYS B 1 87 ? 2.988 17.587 17.143 1.00 6.58 272 LYS B N 1
ATOM 1708 C CA . LYS B 1 87 ? 2.551 17.554 15.752 1.00 7.10 272 LYS B CA 1
ATOM 1709 C C . LYS B 1 87 ? 3.575 16.813 14.881 1.00 5.67 272 LYS B C 1
ATOM 1710 O O . LYS B 1 87 ? 4.775 17.078 14.975 1.00 5.88 272 LYS B O 1
ATOM 1716 N N . LYS B 1 88 ? 3.098 15.960 13.992 1.00 6.23 273 LYS B N 1
ATOM 1717 C CA A LYS B 1 88 ? 3.983 15.354 13.005 0.43 6.35 273 LYS B CA 1
ATOM 1718 C CA B LYS B 1 88 ? 3.928 15.321 12.968 0.57 5.81 273 LYS B CA 1
ATOM 1719 C C . LYS B 1 88 ? 4.386 16.425 11.996 1.00 5.75 273 LYS B C 1
ATOM 1720 O O . LYS B 1 88 ? 3.528 17.066 11.379 1.00 7.04 273 LYS B O 1
ATOM 1731 N N . VAL B 1 89 ? 5.687 16.588 11.818 1.00 5.32 274 VAL B N 1
ATOM 1732 C CA . VAL B 1 89 ? 6.202 17.642 10.958 1.00 5.35 274 VAL B CA 1
ATOM 1733 C C . VAL B 1 89 ? 7.101 17.127 9.829 1.00 5.43 274 VAL B C 1
ATOM 1734 O O . VAL B 1 89 ? 7.465 17.910 8.959 1.00 6.96 274 VAL B O 1
ATOM 1738 N N . ASP B 1 90 ? 7.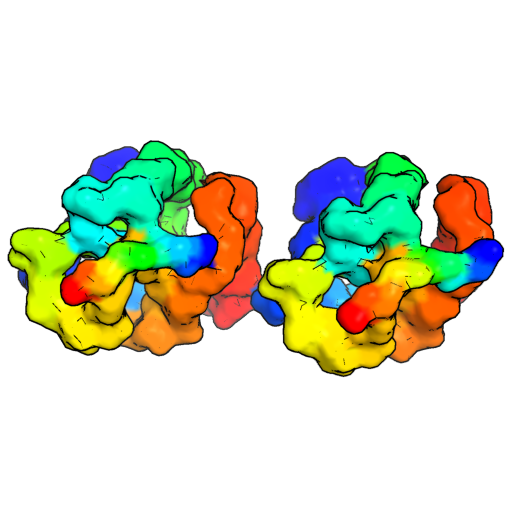461 15.845 9.801 1.00 5.38 275 ASP B N 1
ATOM 1739 C CA . ASP B 1 90 ? 8.236 15.327 8.685 1.00 5.60 275 ASP B CA 1
ATOM 1740 C C . ASP B 1 90 ? 8.189 13.801 8.719 1.00 5.51 275 ASP B C 1
ATOM 1741 O O . ASP B 1 90 ? 8.108 13.210 9.785 1.00 6.15 275 ASP B O 1
ATOM 1746 N N . GLN B 1 91 ? 8.334 13.200 7.538 1.00 6.64 276 GLN B N 1
ATOM 1747 C CA . GLN B 1 91 ? 8.621 11.783 7.362 1.00 7.29 276 GLN B CA 1
ATOM 1748 C C . GLN B 1 91 ? 9.960 11.670 6.657 1.00 7.58 276 GLN B C 1
ATOM 1749 O O . GLN B 1 91 ? 10.090 12.118 5.514 1.00 10.25 276 GLN B O 1
ATOM 1755 N N A TYR B 1 92 ? 10.970 11.160 7.354 0.51 7.31 277 TYR B N 1
ATOM 1756 N N B TYR B 1 92 ? 10.952 11.092 7.322 0.49 6.26 277 TYR B N 1
ATOM 1757 C CA A TYR B 1 92 ? 12.306 11.003 6.792 0.51 7.06 277 TYR B CA 1
ATOM 1758 C CA B TYR B 1 92 ? 12.303 11.064 6.790 0.49 6.42 277 TYR B CA 1
ATOM 1759 C C A TYR B 1 92 ? 12.277 10.042 5.604 0.51 7.89 277 TYR B C 1
ATOM 1760 C C B TYR B 1 92 ? 12.484 9.987 5.724 0.49 7.55 277 TYR B C 1
ATOM 1761 O O A TYR B 1 92 ? 11.624 9.014 5.611 0.51 9.94 277 TYR B O 1
ATOM 1762 O O B TYR B 1 92 ? 12.215 8.809 5.992 0.49 9.90 277 TYR B O 1
ATOM 1779 N N . LYS B 1 93 ? 12.964 10.439 4.543 1.00 9.41 278 LYS B N 1
ATOM 1780 C CA . LYS B 1 93 ? 13.031 9.676 3.312 1.00 11.12 278 LYS B CA 1
ATOM 1781 C C . LYS B 1 93 ? 14.464 9.388 2.879 1.00 12.51 278 LYS B C 1
ATOM 1782 O O . LYS B 1 93 ? 14.692 8.869 1.810 1.00 14.48 278 LYS B O 1
ATOM 1788 N N . GLY B 1 94 ? 15.430 9.725 3.718 1.00 10.56 279 GLY B N 1
ATOM 1789 C CA . GLY B 1 94 ? 16.822 9.610 3.350 1.00 10.53 279 GLY B CA 1
ATOM 1790 C C . GLY B 1 94 ? 17.466 8.275 3.694 1.00 8.90 279 GLY B C 1
ATOM 1791 O O . GLY B 1 94 ? 16.805 7.297 4.012 1.00 9.68 279 GLY B O 1
ATOM 1792 N N . LYS B 1 95 ? 18.774 8.237 3.582 1.00 9.01 280 LYS B N 1
ATOM 1793 C CA . LYS B 1 95 ? 19.549 7.036 3.853 1.00 8.47 280 LYS B CA 1
ATOM 1794 C C . LYS B 1 95 ? 19.490 6.690 5.343 1.00 7.49 280 LYS B C 1
ATOM 1795 O O . LYS B 1 95 ? 19.379 7.560 6.207 1.00 8.46 280 LYS B O 1
ATOM 1801 N N . ARG B 1 96 ? 19.557 5.415 5.662 1.00 7.71 281 ARG B N 1
ATOM 1802 C CA . ARG B 1 96 ? 19.349 4.905 7.012 1.00 7.76 281 ARG B CA 1
ATOM 1803 C C . ARG B 1 96 ? 20.629 4.563 7.775 1.00 8.10 281 ARG B C 1
ATOM 1804 O O . ARG B 1 96 ? 20.577 3.942 8.852 1.00 9.08 281 ARG B O 1
ATOM 1812 N N . ASP B 1 97 ? 21.759 5.058 7.290 1.00 7.80 282 ASP B N 1
ATOM 1813 C CA . ASP B 1 97 ? 22.982 4.877 8.062 1.00 8.45 282 ASP B CA 1
ATOM 1814 C C . ASP B 1 97 ? 23.059 5.936 9.181 1.00 7.22 282 ASP B C 1
ATOM 1815 O O . ASP B 1 97 ? 22.415 6.980 9.122 1.00 6.88 282 ASP B O 1
ATOM 1820 N N . LEU B 1 98 ? 23.876 5.638 10.170 1.00 7.32 283 LEU B N 1
ATOM 1821 C CA . LEU B 1 98 ? 23.935 6.472 11.357 1.00 6.73 283 LEU B CA 1
ATOM 1822 C C . LEU B 1 98 ? 24.315 7.906 11.025 1.00 6.69 283 LEU B C 1
ATOM 1823 O O . LEU B 1 98 ? 23.707 8.835 11.568 1.00 6.86 283 LEU B O 1
ATOM 1828 N N . GLU B 1 99 ? 25.322 8.105 10.172 1.00 8.00 284 GLU B N 1
ATOM 1829 C CA . GLU B 1 99 ? 25.772 9.448 9.903 1.00 8.51 284 GLU B CA 1
ATOM 1830 C C . GLU B 1 99 ? 24.654 10.270 9.237 1.00 7.79 284 GLU B C 1
ATOM 1831 O O . GLU B 1 99 ? 24.447 11.437 9.603 1.00 7.60 284 GLU B O 1
ATOM 1837 N N . SER B 1 100 ? 23.941 9.679 8.274 1.00 7.63 285 SER B N 1
ATOM 1838 C CA . SER B 1 100 ? 22.863 10.406 7.617 1.00 7.35 285 SER B CA 1
ATOM 1839 C C . SER B 1 100 ? 21.776 10.796 8.635 1.00 6.19 285 SER B C 1
ATOM 1840 O O . SER B 1 100 ? 21.206 11.897 8.576 1.00 6.34 285 SER B O 1
ATOM 1843 N N . LEU B 1 101 ? 21.464 9.868 9.531 1.00 5.68 286 LEU B N 1
ATOM 1844 C CA . LEU B 1 101 ? 20.431 10.127 10.543 1.00 5.26 286 LEU B CA 1
ATOM 1845 C C . LEU B 1 101 ? 20.881 11.237 11.492 1.00 4.96 286 LEU B C 1
ATOM 1846 O O . LEU B 1 101 ? 20.085 12.081 11.874 1.00 5.11 286 LEU B O 1
ATOM 1851 N N . ARG B 1 102 ? 22.146 11.213 11.911 1.00 5.41 287 ARG B N 1
ATOM 1852 C CA . ARG B 1 102 ? 22.649 12.241 12.791 1.00 5.78 287 ARG B CA 1
ATOM 1853 C C . ARG B 1 102 ? 22.644 13.620 12.128 1.00 5.89 287 ARG B C 1
ATOM 1854 O O . ARG B 1 102 ? 22.308 14.600 12.781 1.00 6.38 287 ARG B O 1
ATOM 1862 N N . GLU B 1 103 ? 22.980 13.660 10.853 1.00 6.09 288 GLU B N 1
ATOM 1863 C CA . GLU B 1 103 ? 22.936 14.932 10.115 1.00 6.66 288 GLU B CA 1
ATOM 1864 C C . GLU B 1 103 ? 21.509 15.450 10.056 1.00 5.89 288 GLU B C 1
ATOM 1865 O O . GLU B 1 103 ? 21.277 16.653 10.200 1.00 6.57 288 GLU B O 1
ATOM 1871 N N . TYR B 1 104 ? 20.569 14.541 9.802 1.00 5.51 289 TYR B N 1
ATOM 1872 C CA . TYR B 1 104 ? 19.161 14.942 9.741 1.00 5.38 289 TYR B CA 1
ATOM 1873 C C . TYR B 1 104 ? 18.683 15.490 11.081 1.00 5.07 289 TYR B C 1
ATOM 1874 O O . TYR B 1 104 ? 18.004 16.528 11.131 1.00 5.73 289 TYR B O 1
ATOM 1883 N N . VAL B 1 105 ? 19.031 14.826 12.194 1.00 4.93 290 VAL B N 1
ATOM 1884 C CA . VAL B 1 105 ? 18.657 15.335 13.505 1.00 5.19 290 VAL B CA 1
ATOM 1885 C C . VAL B 1 105 ? 19.212 16.740 13.699 1.00 6.16 290 VAL B C 1
ATOM 1886 O O . VAL B 1 105 ? 18.494 17.619 14.155 1.00 6.71 290 VAL B O 1
ATOM 1890 N N . GLU B 1 106 ? 20.492 16.955 13.347 1.00 6.33 291 GLU B N 1
ATOM 1891 C CA . GLU B 1 106 ? 21.085 18.253 13.520 1.00 8.09 291 GLU B CA 1
ATOM 1892 C C . GLU B 1 106 ? 20.299 19.285 12.716 1.00 7.69 291 GLU B C 1
ATOM 1893 O O . GLU B 1 106 ? 20.004 20.398 13.202 1.00 9.05 291 GLU B O 1
ATOM 1899 N N A SER B 1 107 ? 19.958 18.960 11.472 0.65 7.56 292 SER B N 1
ATOM 1900 N N B SER B 1 107 ? 19.975 18.938 11.482 0.35 8.13 292 SER B N 1
ATOM 1901 C CA A SER B 1 107 ? 19.210 19.885 10.602 0.65 8.29 292 SER B CA 1
ATOM 1902 C CA B SER B 1 107 ? 19.245 19.856 10.638 0.35 8.78 292 SER B CA 1
ATOM 1903 C C A SER B 1 107 ? 17.794 20.236 11.104 0.65 8.11 292 SER B C 1
ATOM 1904 C C B SER B 1 107 ? 17.915 20.252 11.256 0.35 8.16 292 SER B C 1
ATOM 1905 O O A SER B 1 107 ? 17.277 21.337 10.906 0.65 8.94 292 SER B O 1
ATOM 1906 O O B SER B 1 107 ? 17.599 21.438 11.323 0.35 7.91 292 SER B O 1
ATOM 1911 N N . GLN B 1 108 ? 17.149 19.264 11.712 1.00 7.03 293 GLN B N 1
ATOM 1912 C CA A GLN B 1 108 ? 15.837 19.503 12.296 0.49 7.05 293 GLN B CA 1
ATOM 1913 C CA B GLN B 1 108 ? 15.826 19.546 12.259 0.51 7.03 293 GLN B CA 1
ATOM 1914 C C . GLN B 1 108 ? 15.928 20.383 13.551 1.00 6.71 293 GLN B C 1
ATOM 1915 O O . GLN B 1 108 ? 15.081 21.243 13.786 1.00 7.76 293 GLN B O 1
ATOM 1926 N N . LEU B 1 109 ? 16.939 20.134 14.355 1.00 6.76 294 LEU B N 1
ATOM 1927 C CA . LEU B 1 109 ? 17.102 20.930 15.567 1.00 6.49 294 LEU B CA 1
ATOM 1928 C C . LEU B 1 109 ? 17.488 22.369 15.253 1.00 7.50 294 LEU B C 1
ATOM 1929 O O . LEU B 1 109 ? 17.191 23.270 16.014 1.00 9.59 294 LEU B O 1
ATOM 1934 N N A GLN B 1 110 ? 18.087 22.584 14.094 0.57 7.02 295 GLN B N 1
ATOM 1935 N N B GLN B 1 110 ? 18.025 22.637 14.076 0.43 7.11 295 GLN B N 1
ATOM 1936 C CA A GLN B 1 110 ? 18.336 23.934 13.625 0.57 7.43 295 GLN B CA 1
ATOM 1937 C CA B GLN B 1 110 ? 18.289 24.014 13.670 0.43 8.40 295 GLN B CA 1
ATOM 1938 C C A GLN B 1 110 ? 17.065 24.655 13.133 0.57 6.59 295 GLN B C 1
ATOM 1939 C C B GLN B 1 110 ? 17.005 24.747 13.261 0.43 7.88 295 GLN B C 1
ATOM 1940 O O A GLN B 1 110 ? 17.199 25.817 12.760 0.57 9.22 295 GLN B O 1
ATOM 1941 O O B GLN B 1 110 ? 17.032 25.978 13.075 0.43 9.90 295 GLN B O 1
ATOM 1952 N N . ARG B 1 111 ? 15.903 24.023 13.179 1.00 7.84 296 ARG B N 1
ATOM 1953 C CA . ARG B 1 111 ? 14.620 24.626 12.833 1.00 8.55 296 ARG B CA 1
ATOM 1954 C C . ARG B 1 111 ? 13.846 25.015 14.053 1.00 9.37 296 ARG B C 1
ATOM 1955 O O . ARG B 1 111 ? 12.677 25.402 13.968 1.00 10.81 296 ARG B O 1
ATOM 1960 N N . THR B 1 112 ? 14.536 24.974 15.197 1.00 9.55 297 THR B N 1
ATOM 1961 C CA . THR B 1 112 ? 13.938 25.274 16.468 1.00 11.76 297 THR B CA 1
ATOM 1962 C C . THR B 1 112 ? 14.719 26.285 17.230 1.00 14.48 297 THR B C 1
ATOM 1963 O O . THR B 1 112 ? 15.904 26.555 16.936 1.00 16.40 297 THR B O 1
ATOM 1967 N N . GLU B 1 113 ? 14.014 26.829 18.231 1.00 17.06 298 GLU B N 1
ATOM 1968 C CA . GLU B 1 113 ? 14.522 27.695 19.287 1.00 18.10 298 GLU B CA 1
ATOM 1969 C C . GLU B 1 113 ? 13.651 27.522 20.528 1.00 24.03 298 GLU B C 1
ATOM 1970 O O . GLU B 1 113 ? 14.157 27.277 21.615 1.00 24.33 298 GLU B O 1
ATOM 1977 N N . HIS C 2 1 ? 37.146 19.987 -20.750 1.00 10.35 294 HIS C N 1
ATOM 1978 C CA . HIS C 2 1 ? 36.772 20.470 -19.419 1.00 9.50 294 HIS C CA 1
ATOM 1979 C C . HIS C 2 1 ? 35.290 20.724 -19.408 1.00 10.12 294 HIS C C 1
ATOM 1980 O O . HIS C 2 1 ? 34.683 20.883 -20.475 1.00 12.04 294 HIS C O 1
ATOM 1987 N N . GLY C 2 2 ? 34.707 20.726 -18.210 1.00 9.86 295 GLY C N 1
ATOM 1988 C CA . GLY C 2 2 ? 33.291 21.014 -18.049 1.00 10.05 295 GLY C CA 1
ATOM 1989 C C . GLY C 2 2 ? 32.406 19.819 -18.327 1.00 9.21 295 GLY C C 1
ATOM 1990 O O . GLY C 2 2 ? 31.201 19.952 -18.304 1.00 10.57 295 GLY C O 1
ATOM 1991 N N . GLU C 2 3 ? 33.000 18.647 -18.542 1.00 8.96 296 GLU C N 1
ATOM 1992 C CA . GLU C 2 3 ? 32.216 17.478 -18.888 1.00 8.95 296 GLU C CA 1
ATOM 1993 C C . GLU C 2 3 ? 31.318 17.083 -17.695 1.00 8.48 296 GLU C C 1
ATOM 1994 O O . GLU C 2 3 ? 31.727 17.155 -16.516 1.00 8.60 296 GLU C O 1
ATOM 2000 N N . VAL C 2 4 ? 30.100 16.636 -18.015 1.00 8.58 297 VAL C N 1
ATOM 2001 C CA . VAL C 2 4 ? 29.142 16.220 -17.019 1.00 7.87 297 VAL C CA 1
ATOM 2002 C C . VAL C 2 4 ? 28.368 14.999 -17.490 1.00 8.64 297 VAL C C 1
ATOM 2003 O O . VAL C 2 4 ? 28.292 14.714 -18.689 1.00 10.40 297 VAL C O 1
ATOM 2007 N N . CYS C 2 5 ? 27.804 14.265 -16.539 1.00 7.90 298 CYS C N 1
ATOM 2008 C CA . CYS C 2 5 ? 26.727 13.320 -16.838 1.00 7.99 298 CYS C CA 1
ATOM 2009 C C . CYS C 2 5 ? 25.401 14.065 -16.755 1.00 7.30 298 CYS C C 1
ATOM 2010 O O . CYS C 2 5 ? 25.150 14.710 -15.757 1.00 7.48 298 CYS C O 1
ATOM 2013 N N . PRO C 2 6 ? 24.524 13.974 -17.754 1.00 8.57 299 PRO C N 1
ATOM 2014 C CA . PRO C 2 6 ? 23.187 14.597 -17.643 1.00 8.59 299 PRO C CA 1
ATOM 2015 C C . PRO C 2 6 ? 22.410 14.064 -16.455 1.00 7.69 299 PRO C C 1
ATOM 2016 O O . PRO C 2 6 ? 22.449 12.877 -16.130 1.00 9.42 299 PRO C O 1
ATOM 2020 N N . ALA C 2 7 ? 21.634 14.946 -15.842 1.00 7.58 300 ALA C N 1
ATOM 2021 C CA . ALA C 2 7 ? 20.734 14.531 -14.785 1.00 7.61 300 ALA C CA 1
ATOM 2022 C C . ALA C 2 7 ? 19.582 13.675 -15.288 1.00 7.70 300 ALA C C 1
ATOM 2023 O O . ALA C 2 7 ? 19.231 13.799 -16.468 1.00 9.44 300 ALA C O 1
ATOM 2025 N N . GLY D 2 2 ? 15.384 3.234 1.382 1.00 24.31 295 GLY D N 1
ATOM 2026 C CA . GLY D 2 2 ? 14.004 3.660 1.482 1.00 22.69 295 GLY D CA 1
ATOM 2027 C C . GLY D 2 2 ? 12.994 2.533 1.338 1.00 21.78 295 GLY D C 1
ATOM 2028 O O . GLY D 2 2 ? 11.806 2.811 1.249 1.00 24.22 295 GLY D O 1
ATOM 2029 N N . GLU D 2 3 ? 13.449 1.278 1.322 1.00 19.44 296 GLU D N 1
ATOM 2030 C CA . GLU D 2 3 ? 12.554 0.137 1.162 1.00 17.75 296 GLU D CA 1
ATOM 2031 C C . GLU D 2 3 ? 11.717 -0.112 2.420 1.00 13.39 296 GLU D C 1
ATOM 2032 O O . GLU D 2 3 ? 12.187 0.097 3.550 1.00 12.25 296 GLU D O 1
ATOM 2035 N N . VAL D 2 4 ? 10.476 -0.562 2.217 1.00 12.74 297 VAL D N 1
ATOM 2036 C CA . VAL D 2 4 ? 9.580 -0.842 3.327 1.00 10.15 297 VAL D CA 1
ATOM 2037 C C . VAL D 2 4 ? 8.775 -2.113 3.101 1.00 10.20 297 VAL D C 1
ATOM 2038 O O . VAL D 2 4 ? 8.579 -2.548 1.982 1.00 11.93 297 VAL D O 1
ATOM 2042 N N . CYS D 2 5 ? 8.306 -2.706 4.191 1.00 9.08 298 CYS D N 1
ATOM 2043 C CA . CYS D 2 5 ? 7.255 -3.740 4.135 1.00 9.06 298 CYS D CA 1
ATOM 2044 C C . CYS D 2 5 ? 5.898 -3.110 4.345 1.00 8.31 298 CYS D C 1
ATOM 2045 O O . CYS D 2 5 ? 5.788 -2.204 5.155 1.00 8.85 298 CYS D O 1
ATOM 2048 N N A PRO D 2 6 ? 4.857 -3.554 3.663 0.63 7.99 299 PRO D N 1
ATOM 2049 N N B PRO D 2 6 ? 4.845 -3.599 3.677 0.37 9.34 299 PRO D N 1
ATOM 2050 C CA A PRO D 2 6 ? 3.527 -3.004 3.939 0.63 8.01 299 PRO D CA 1
ATOM 2051 C CA B PRO D 2 6 ? 3.491 -3.081 3.922 0.37 9.43 299 PRO D CA 1
ATOM 2052 C C A PRO D 2 6 ? 3.108 -3.312 5.363 0.63 7.35 299 PRO D C 1
ATOM 2053 C C B PRO D 2 6 ? 3.021 -3.354 5.343 0.37 8.87 299 PRO D C 1
ATOM 2054 O O A PRO D 2 6 ? 3.318 -4.396 5.879 0.63 8.01 299 PRO D O 1
ATOM 2055 O O B PRO D 2 6 ? 3.101 -4.480 5.817 0.37 8.71 299 PRO D O 1
ATOM 2062 N N . ALA D 2 7 ? 2.508 -2.331 6.014 1.00 8.32 300 ALA D N 1
ATOM 2063 C CA . ALA D 2 7 ? 1.991 -2.477 7.358 1.00 8.30 300 ALA D CA 1
ATOM 2064 C C . ALA D 2 7 ? 0.787 -3.351 7.346 1.00 7.72 300 ALA D C 1
ATOM 2065 O O . ALA D 2 7 ? 0.124 -3.547 6.317 1.00 8.37 300 ALA D O 1
#

Nearest PDB structures (foldseek):
  3wgx-assembly1_A  TM=1.005E+00  e=9.466E-24  Homo sapiens
  3wge-assembly1_A  TM=9.874E-01  e=1.091E-22  Homo sapiens
  3uvt-assembly1_A  TM=9.409E-01  e=1.749E-14  Homo sapiens
  3wgd-assembly7_G  TM=9.373E-01  e=6.252E-12  Homo sapiens
  3wgd-assembly6_F  TM=9.400E-01  e=7.136E-12  Homo sapiens

B-factor: mean 11.11, std 6.43, range [3.19, 37.18]

CATH classification: 3.40.30.10

Solvent-accessible surface area: 12444 Å² total; per-residue (Å²): 89,132,111,6,14,64,64,1,20,72,39,16,14,147,106,34,5,56,74,30,21,1,0,0,8,0,21,0,72,151,1,52,76,1,132,82,7,14,83,27,0,99,82,0,0,87,53,38,62,164,48,137,96,1,55,2,0,47,0,6,4,65,70,36,97,136,31,0,32,53,25,110,0,144,4,6,3,10,2,0,0,6,88,95,42,71,85,62,52,67,26,141,30,110,47,50,40,98,32,0,101,98,27,8,120,75,37,69,138,87,139,102,3,16,60,106,2,23,74,114,54,14,145,148,31,6,47,149,33,13,2,0,0,8,0,21,0,67,153,1,52,77,1,131,80,6,17,72,27,0,95,80,0,0,84,53,46,54,155,32,161,89,3,68,2,0,56,0,23,4,78,112,29,109,151,28,0,52,50,25,116,1,204,7,5,4,9,4,2,0,5,58,98,40,130,44,65,51,81,30,163,22,100,56,66,37,107,23,0,101,53,18,5,88,3,8,38,82,103,54,237,151,29,90,63,22,105,62,85,78,75,22,106,50

Organism: Homo sapiens (NCBI:txid9606)

Sequence (234 aa):
SSHHMGLYELSASNFELHVAQGDHFIKFFAPWCGHAKALAPTWEQLALGLEHSEETVKKIGKKVDCTQHYELCSSGNQQQVRGYPTLLWFRDGKKKVDQYYKGKRDDLESLREYVESSQLQSHHMGLYELSASSNFEELHVAQGDHFIKKFFAPPWCGHAKALAPTWEEQQLALGLEEHSETVKIGKKVDDCTQHYEELLCCSGNQVRGYPTLLWFRDGKKKVDQYYKGKRDLESLREYVESSQQLQQRTEHGEVCPAGEVCPPA

GO terms:
  GO:0035578 azurophil granule lumen (C, TAS)
  GO:0043202 lysosomal lumen (C, TAS)
  GO:0005576 extracellular region (C, TAS)
  GO:0005515 protein binding (F, IPI)
  GO:0005783 endoplasmic reticulum (C, TAS)
  GO:0043066 negative regulation of apoptotic process (P, TAS)
  GO:0070062 extracellular exosome (C, HDA)

Secondary structure (DSSP, 8-state):
-BTTEEEE-TTTHHHHHSSSEEEEEEE-TT-HHHHHHHHHHHHHHHHTTT-SSEEEEEEETTT-HHHHHHTT--EESEEEEEETTEEEEE--S--SHHHHHHHHHHHH-/-BTTEEEE-TTTHHHHHSSSEEEEEEE-TT-HHHHHHHHHHHHHHHHTTT-SSEEEEEEETTT-HHHHHTTT--EESEEEEEETTEEEEE--S--SHHHHHHHHHHHHTT--/----EE-/---EE-

InterPro domains:
  IPR005788 Protein disulfide-isomerase, thioredoxin-like domain [TIGR01126] (195-293)
  IPR013766 Thioredoxin domain [PF00085] (67-164)
  IPR013766 Thioredoxin domain [PF00085] (193-291)
  IPR013766 Thioredoxin domain [PF00085] (324-424)
  IPR013766 Thioredoxin domain [PS51352] (36-169)
  IPR013766 Thioredoxin domain [PS51352] (170-295)
  IPR013766 Thioredoxin domain [PS51352] (304-429)
  IPR017937 Thioredoxin, conserved site [PS00194] (81-99)
  IPR017937 Thioredoxin, conserved site [PS00194] (209-227)
  IPR017937 Thioredoxin, conserved site [PS00194] (342-360)
  IPR036249 Thioredoxin-like superfamily [SSF52833] (64-168)
  IPR036249 Thioredoxin-like superfamily [SSF52833] (186-294)
  IPR036249 Thioredoxin-like superfamily [SSF52833] (320-427)
  IPR051063 Protein Disulfide Isomerase [PTHR45672] (186-429)

Foldseek 3Di:
DPLQEAEDAPVCPQVVQQAAKEKEWEAACVDPVQVVLVVLLSVLRNVCRVPDRYGYYYYHCVHHVVVCVVVVNDHGGWIFMGHNRDTDDTDPDDRHNVVVVVVVVVVSD/DVLQEAEDAPVCPQVVQQAAKEKEWEAACVDPVQVVLVVLLSVLRNVCNPPPHYGYYYYHCVHHVVVCVVVVNDDPTWIFMGHNRHTDDTDDDDRGNVVVNVVVVVVSVVDD/DPDDDDD/DDDDDD

Radius of gyration: 20.23 Å; Cα contacts (8 Å, |Δi|>4): 506; chains: 4; bounding box: 49×48×48 Å